Protein AF-A0A5E4PGN1-F1 (afdb_monomer_lite)

Sequence (201 aa):
MQYFSPSAPYIHPPDKNISRMKTEKITFSLVKHVYEQTITAMLASLFCTSLILFVLYDSRNSNVILLVWAAFTFSVTFARIALVLFFKSYDYAENRLKLWVNLYILGALLGGACWGLMGIYLFPSANPVEQTFMILMVAGVTAGAVPLSAAIPGAAAGFLIAAIVPLILTIALIDNHVYHLFDFALSVYLSLPDSDHTQDA

Organism: NCBI:txid254247

Radius of gyration: 23.09 Å; chains: 1; bounding box: 44×38×97 Å

Foldseek 3Di:
DDDDDPDDPDDDDPDPVVVVVVVLVVLLVLLLQLLVPLLVLLVLQLVLLVVLCVVCVPVDPDCPLSVVLSVQLVVLSVVLNVLSVVCVPDPCCSVPVVVSLVVLLVSLLSNLLSLLSCLQPVQVPDDPVSNVSSLVSLVVSLVVNLVSCVSNNSSNLSSLCNNLVSNLVSLVPDPDPVSVVVNVVSVVVNVDDPPPDPPDD

Structure (mmCIF, N/CA/C/O backbone):
data_AF-A0A5E4PGN1-F1
#
_entry.id   AF-A0A5E4PGN1-F1
#
loop_
_atom_site.group_PDB
_atom_site.id
_atom_site.type_symbol
_atom_site.label_atom_id
_atom_site.label_alt_id
_atom_site.label_comp_id
_atom_site.label_asym_id
_atom_site.label_entity_id
_atom_site.label_seq_id
_atom_site.pdbx_PDB_ins_code
_atom_site.Cartn_x
_atom_site.Cartn_y
_atom_site.Cartn_z
_atom_site.occupancy
_atom_site.B_iso_or_equiv
_atom_site.auth_seq_id
_atom_site.auth_comp_id
_atom_site.auth_asym_id
_atom_site.auth_atom_id
_atom_site.pdbx_PDB_model_num
ATOM 1 N N . MET A 1 1 ? -9.105 -27.856 72.426 1.00 53.28 1 MET A N 1
ATOM 2 C CA . MET A 1 1 ? -8.915 -26.580 71.703 1.00 53.28 1 MET A CA 1
ATOM 3 C C . MET A 1 1 ? -9.117 -26.848 70.221 1.00 53.28 1 MET A C 1
ATOM 5 O O . MET A 1 1 ? -8.266 -27.482 69.616 1.00 53.28 1 MET A O 1
ATOM 9 N N . GLN A 1 2 ? -10.274 -26.481 69.665 1.00 53.34 2 GLN A N 1
ATOM 10 C CA . GLN A 1 2 ? -10.510 -26.553 68.219 1.00 53.34 2 GLN A CA 1
ATOM 11 C C . GLN A 1 2 ? -9.877 -25.315 67.576 1.00 53.34 2 GLN A C 1
ATOM 13 O O . GLN A 1 2 ? -10.258 -24.191 67.894 1.00 53.34 2 GLN A O 1
ATOM 18 N N . TYR A 1 3 ? -8.870 -25.528 66.731 1.00 53.28 3 TYR A N 1
ATOM 19 C CA . TYR A 1 3 ? -8.241 -24.477 65.935 1.00 53.28 3 TYR A CA 1
ATOM 20 C C . TYR A 1 3 ? -9.243 -23.989 64.880 1.00 53.28 3 TYR A C 1
ATOM 22 O O . TYR A 1 3 ? -9.580 -24.722 63.952 1.00 53.28 3 TYR A O 1
ATOM 30 N N . PHE A 1 4 ? -9.728 -22.758 65.029 1.00 58.97 4 PHE A N 1
ATOM 31 C CA . PHE A 1 4 ? -10.505 -22.071 64.001 1.00 58.97 4 PHE A CA 1
ATOM 32 C C . PHE A 1 4 ? -9.532 -21.667 62.882 1.00 58.97 4 PHE A C 1
ATOM 34 O O . PHE A 1 4 ? -8.726 -20.753 63.053 1.00 58.97 4 PHE A O 1
ATOM 41 N N . SER A 1 5 ? -9.538 -22.395 61.764 1.00 68.44 5 SER A N 1
ATOM 42 C CA . SER A 1 5 ? -8.793 -21.991 60.568 1.00 68.44 5 SER A CA 1
ATOM 43 C C . SER A 1 5 ? -9.502 -20.782 59.939 1.00 68.44 5 SER A C 1
ATOM 45 O O . SER A 1 5 ? -10.715 -20.863 59.724 1.00 68.44 5 SER A O 1
ATOM 47 N N . PRO A 1 6 ? -8.813 -19.658 59.660 1.00 65.69 6 PRO A N 1
ATOM 48 C CA . PRO A 1 6 ? -9.421 -18.534 58.960 1.00 65.69 6 PRO A CA 1
ATOM 49 C C . PRO A 1 6 ? -9.838 -18.993 57.561 1.00 65.69 6 PRO A C 1
ATOM 51 O O . PRO A 1 6 ? -8.997 -19.410 56.766 1.00 65.69 6 PRO A O 1
ATOM 54 N N . SER A 1 7 ? -11.134 -18.931 57.254 1.00 71.38 7 SER A N 1
ATOM 55 C CA . SER A 1 7 ? -11.631 -19.165 55.899 1.00 71.38 7 SER A CA 1
ATOM 56 C C . SER A 1 7 ? -10.938 -18.194 54.944 1.00 71.38 7 SER A C 1
ATOM 58 O O . SER A 1 7 ? -11.014 -16.979 55.148 1.00 71.38 7 SER A O 1
ATOM 60 N N . ALA A 1 8 ? -10.249 -18.729 53.933 1.00 72.00 8 ALA A N 1
ATOM 61 C CA . ALA A 1 8 ? -9.578 -17.931 52.914 1.00 72.00 8 ALA A CA 1
ATOM 62 C C . ALA A 1 8 ? -10.552 -16.889 52.327 1.00 72.00 8 ALA A C 1
ATOM 64 O O . ALA A 1 8 ? -11.715 -17.228 52.080 1.00 72.00 8 ALA A O 1
ATOM 65 N N . PRO A 1 9 ? -10.119 -15.630 52.123 1.00 71.06 9 PRO A N 1
ATOM 66 C CA . PRO A 1 9 ? -10.986 -14.595 51.580 1.00 71.06 9 PRO A CA 1
ATOM 67 C C . PRO A 1 9 ? -11.547 -15.040 50.230 1.00 71.06 9 PRO A C 1
ATOM 69 O O . PRO A 1 9 ? -10.808 -15.458 49.338 1.00 71.06 9 PRO A O 1
ATOM 72 N N . TYR A 1 10 ? -12.871 -14.970 50.096 1.00 70.12 10 TYR A N 1
ATOM 73 C CA . TYR A 1 10 ? -13.569 -15.333 48.871 1.00 70.12 10 TYR A CA 1
ATOM 74 C C . TYR A 1 10 ? -13.222 -14.305 47.787 1.00 70.12 10 TYR A C 1
ATOM 76 O O . TYR A 1 10 ? -13.740 -13.188 47.783 1.00 70.12 10 TYR A O 1
ATOM 84 N N . ILE A 1 11 ? -12.304 -14.656 46.886 1.00 72.44 11 ILE A N 1
ATOM 85 C CA . ILE A 1 11 ? -11.987 -13.821 45.727 1.00 72.44 11 ILE A CA 1
ATOM 86 C C . ILE A 1 11 ? -13.149 -13.974 44.748 1.00 72.44 11 ILE A C 1
ATOM 88 O O . ILE A 1 11 ? -13.325 -15.033 44.145 1.00 72.44 11 ILE A O 1
ATOM 92 N N . HIS A 1 12 ? -13.963 -12.926 44.601 1.00 67.88 12 HIS A N 1
ATOM 93 C CA . HIS A 1 12 ? -14.983 -12.903 43.560 1.00 67.88 12 HIS A CA 1
ATOM 94 C C . HIS A 1 12 ? -14.302 -13.087 42.196 1.00 67.88 12 HIS A C 1
ATOM 96 O O . HIS A 1 12 ? -13.437 -12.277 41.846 1.00 67.88 12 HIS A O 1
ATOM 102 N N . PRO A 1 13 ? -14.663 -14.124 41.416 1.00 67.31 13 PRO A N 1
ATOM 103 C CA . PRO A 1 13 ? -14.164 -14.246 40.060 1.00 67.31 13 PRO A CA 1
ATOM 104 C C . PRO A 1 13 ? -14.569 -12.984 39.287 1.00 67.31 13 PRO A C 1
ATOM 106 O O . PRO A 1 13 ? -15.686 -12.491 39.480 1.00 67.31 13 PRO A O 1
ATOM 109 N N . PRO A 1 14 ? -13.676 -12.433 38.450 1.00 67.19 14 PRO A N 1
ATOM 110 C CA . PRO A 1 14 ? -13.949 -11.200 37.730 1.00 67.19 14 PRO A CA 1
ATOM 111 C C . PRO A 1 14 ? -15.256 -11.334 36.948 1.00 67.19 14 PRO A C 1
ATOM 113 O O . PRO A 1 14 ? -15.458 -12.308 36.218 1.00 67.19 14 PRO A O 1
ATOM 116 N N . ASP A 1 15 ? -16.151 -10.359 37.121 1.00 77.56 15 ASP A N 1
ATOM 117 C CA . ASP A 1 15 ? -17.427 -10.320 36.414 1.00 77.56 15 ASP A CA 1
ATOM 118 C C . ASP A 1 15 ? -17.160 -10.359 34.903 1.00 77.56 15 ASP A C 1
ATOM 120 O O . ASP A 1 15 ? -16.510 -9.468 34.342 1.00 77.56 15 ASP A O 1
ATOM 124 N N . LYS A 1 16 ? -17.668 -11.408 34.243 1.00 74.19 16 LYS A N 1
ATOM 125 C CA . LYS A 1 16 ? -17.541 -11.611 32.794 1.00 74.19 16 LYS A CA 1
ATOM 126 C C . LYS A 1 16 ? -18.062 -10.414 31.990 1.00 74.19 16 LYS A C 1
ATOM 128 O O . LYS A 1 16 ? -17.592 -10.184 30.879 1.00 74.19 16 LYS A O 1
ATOM 133 N N . ASN A 1 17 ? -19.005 -9.642 32.533 1.00 75.62 17 ASN A N 1
ATOM 134 C CA . ASN A 1 17 ? -19.517 -8.435 31.893 1.00 75.62 17 ASN A CA 1
ATOM 135 C C . ASN A 1 17 ? -18.514 -7.277 31.984 1.00 75.62 17 ASN A C 1
ATOM 137 O O . ASN A 1 17 ? -18.319 -6.563 31.003 1.00 75.62 17 ASN A O 1
ATOM 141 N N . ILE A 1 18 ? -17.826 -7.112 33.120 1.00 76.06 18 ILE A N 1
ATOM 142 C CA . ILE A 1 18 ? -16.806 -6.065 33.307 1.00 76.06 18 ILE A CA 1
ATOM 143 C C . ILE A 1 18 ? -15.582 -6.336 32.427 1.00 76.06 18 ILE A C 1
ATOM 145 O O . ILE A 1 18 ? -15.064 -5.407 31.802 1.00 76.06 18 ILE A O 1
ATOM 149 N N . SER A 1 19 ? -15.132 -7.593 32.339 1.00 74.94 19 SER A N 1
ATOM 150 C CA . SER A 1 19 ? -14.021 -7.963 31.456 1.00 74.94 19 SER A CA 1
ATOM 151 C C . SER A 1 19 ? -14.377 -7.744 29.985 1.00 74.94 19 SER A C 1
ATOM 153 O O . SER A 1 19 ? -13.616 -7.092 29.274 1.00 74.94 19 SER A O 1
ATOM 155 N N . ARG A 1 20 ? -15.573 -8.164 29.551 1.00 73.12 20 ARG A N 1
ATOM 156 C CA . ARG A 1 20 ? -16.059 -7.944 28.182 1.00 73.12 20 ARG A CA 1
ATOM 157 C C . ARG A 1 20 ? -16.177 -6.460 27.818 1.00 73.12 20 ARG A C 1
ATOM 159 O O . ARG A 1 20 ? -15.674 -6.064 26.771 1.00 73.12 20 ARG A O 1
ATOM 166 N N . MET A 1 21 ? -16.763 -5.633 28.688 1.00 71.06 21 MET A N 1
ATOM 167 C CA . MET A 1 21 ? -16.866 -4.183 28.462 1.00 71.06 21 MET A CA 1
ATOM 168 C C . MET A 1 21 ? -15.491 -3.506 28.384 1.00 71.06 21 MET A C 1
ATOM 170 O O . MET A 1 21 ? -15.297 -2.600 27.574 1.00 71.06 21 MET A O 1
ATOM 174 N N . LYS A 1 22 ? -14.520 -3.931 29.207 1.00 72.94 22 LYS A N 1
ATOM 175 C CA . LYS A 1 22 ? -13.137 -3.435 29.113 1.00 72.94 22 LYS A CA 1
ATOM 176 C C . LYS A 1 22 ? -12.499 -3.813 27.778 1.00 72.94 22 LYS A C 1
ATOM 178 O O . LYS A 1 22 ? -11.919 -2.942 27.137 1.00 72.94 22 LYS A O 1
ATOM 183 N N . THR A 1 23 ? -12.628 -5.067 27.347 1.00 77.75 23 THR A N 1
ATOM 184 C CA . THR A 1 23 ? -12.080 -5.531 26.065 1.00 77.75 23 THR A CA 1
ATOM 185 C C . THR A 1 23 ? -12.685 -4.762 24.891 1.00 77.75 23 THR A C 1
ATOM 187 O O . THR A 1 23 ? -11.938 -4.247 24.068 1.00 77.75 23 THR A O 1
ATOM 190 N N . GLU A 1 24 ? -14.011 -4.597 24.849 1.00 74.50 24 GLU A N 1
ATOM 191 C CA . GLU A 1 24 ? -14.700 -3.858 23.780 1.00 74.50 24 GLU A CA 1
ATOM 192 C C . GLU A 1 24 ? -14.245 -2.384 23.712 1.00 74.50 24 GLU A C 1
ATOM 194 O O . GLU A 1 24 ? -13.958 -1.880 22.624 1.00 74.50 24 GLU A O 1
ATOM 199 N N . LYS A 1 25 ? -14.062 -1.717 24.863 1.00 74.62 25 LYS A N 1
ATOM 200 C CA . LYS A 1 25 ? -13.530 -0.341 24.928 1.00 74.62 25 LYS A CA 1
ATOM 201 C C . LYS A 1 25 ? -12.072 -0.226 24.476 1.00 74.62 25 LYS A C 1
ATOM 203 O O . LYS A 1 25 ? -11.719 0.740 23.795 1.00 74.62 25 LYS A O 1
ATOM 208 N N . ILE A 1 26 ? -11.223 -1.191 24.840 1.00 77.75 26 ILE A N 1
ATOM 209 C CA . ILE A 1 26 ? -9.820 -1.232 24.398 1.00 77.75 26 ILE A CA 1
ATOM 210 C C . ILE A 1 26 ? -9.769 -1.423 22.880 1.00 77.75 26 ILE A C 1
ATOM 212 O O . ILE A 1 26 ? -9.109 -0.648 22.193 1.00 77.75 26 ILE A O 1
ATOM 216 N N . THR A 1 27 ? -10.519 -2.388 22.338 1.00 76.12 27 THR A N 1
ATOM 217 C CA . THR A 1 27 ? -10.587 -2.633 20.890 1.00 76.12 27 THR A CA 1
ATOM 218 C C . THR A 1 27 ? -11.082 -1.402 20.136 1.00 76.12 27 THR A C 1
ATOM 220 O O . THR A 1 27 ? -10.490 -1.027 19.128 1.00 76.12 27 THR A O 1
ATOM 223 N N . PHE A 1 28 ? -12.125 -0.732 20.631 1.00 76.38 28 PHE A N 1
ATOM 224 C CA . PHE A 1 28 ? -12.612 0.510 20.035 1.00 76.38 28 PHE A CA 1
ATOM 225 C C . PHE A 1 28 ? 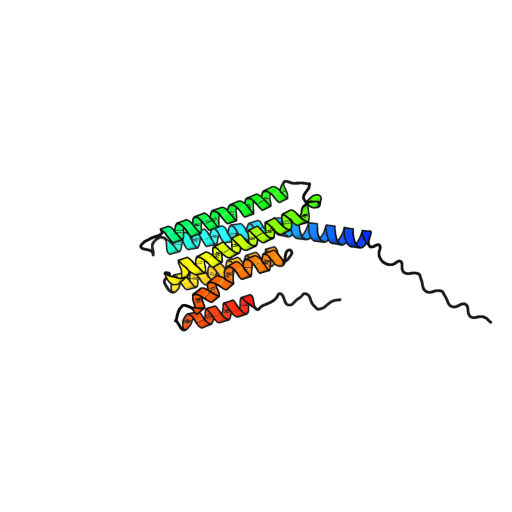-11.537 1.608 20.009 1.00 76.38 28 PHE A C 1
ATOM 227 O O . PHE A 1 28 ? -11.318 2.235 18.973 1.00 76.38 28 PHE A O 1
ATOM 234 N N . SER A 1 29 ? -10.824 1.798 21.122 1.00 78.00 29 SER A N 1
ATOM 235 C CA . SER A 1 29 ? -9.759 2.803 21.232 1.00 78.00 29 SER A CA 1
ATOM 236 C C . SER A 1 29 ? -8.596 2.514 20.275 1.00 78.00 29 SER A C 1
ATOM 238 O O . SER A 1 29 ? -8.094 3.432 19.629 1.00 78.00 29 SER A O 1
ATOM 240 N N . LEU A 1 30 ? -8.216 1.240 20.120 1.00 80.88 30 LEU A N 1
ATOM 241 C CA . LEU A 1 30 ? -7.185 0.801 19.174 1.00 80.88 30 LEU A CA 1
ATOM 242 C C . LEU A 1 30 ? -7.596 1.064 17.720 1.00 80.88 30 LEU A C 1
ATOM 244 O O . LEU A 1 30 ? -6.830 1.649 16.959 1.00 80.88 30 LEU A O 1
ATOM 248 N N . VAL A 1 31 ? -8.822 0.693 17.337 1.00 79.25 31 VAL A N 1
ATOM 249 C CA . VAL A 1 31 ? -9.337 0.942 15.981 1.00 79.25 31 VAL A CA 1
ATOM 250 C C . VAL A 1 31 ? -9.400 2.440 15.699 1.00 79.25 31 VAL A C 1
ATOM 252 O O . VAL A 1 31 ? -8.956 2.883 14.643 1.00 79.25 31 VAL A O 1
ATOM 255 N N . LYS A 1 32 ? -9.884 3.242 16.652 1.00 79.62 32 LYS A N 1
ATOM 256 C CA . LYS A 1 32 ? -9.903 4.701 16.515 1.00 79.62 32 LYS A CA 1
ATOM 257 C C . LYS A 1 32 ? -8.500 5.264 16.275 1.00 79.62 32 LYS A C 1
ATOM 259 O O . LYS A 1 32 ? -8.324 6.061 15.357 1.00 79.62 32 LYS A O 1
ATOM 264 N N . HIS A 1 33 ? -7.510 4.801 17.036 1.00 81.94 33 HIS A N 1
ATOM 265 C CA . HIS A 1 33 ? -6.123 5.235 16.887 1.00 81.94 33 HIS A CA 1
ATOM 266 C C . HIS A 1 33 ? -5.551 4.905 15.499 1.00 81.94 33 HIS A C 1
ATOM 268 O O . HIS A 1 33 ? -4.969 5.771 14.846 1.00 81.94 33 HIS A O 1
ATOM 274 N N . VAL A 1 34 ? -5.803 3.690 14.998 1.00 80.81 34 VAL A N 1
ATOM 275 C CA . VAL A 1 34 ? -5.417 3.279 13.637 1.00 80.81 34 VAL A CA 1
ATOM 276 C C . VAL A 1 34 ? -6.027 4.217 12.596 1.00 80.81 34 VAL A C 1
ATOM 278 O O . VAL A 1 34 ? -5.320 4.758 11.750 1.00 80.81 34 VAL A O 1
ATOM 281 N N . TYR A 1 35 ? -7.332 4.476 12.676 1.00 76.44 35 TYR A N 1
ATOM 282 C CA . TYR A 1 35 ? -8.026 5.374 11.750 1.00 76.44 35 TYR A CA 1
ATOM 283 C C . TYR A 1 35 ? -7.529 6.829 11.826 1.00 76.44 35 TYR A C 1
ATOM 285 O O . TYR A 1 35 ? -7.598 7.567 10.841 1.00 76.44 35 TYR A O 1
ATOM 293 N N . GLU A 1 36 ? -7.018 7.272 12.971 1.00 79.44 36 GLU A N 1
ATOM 294 C CA . GLU A 1 36 ? -6.440 8.606 13.114 1.00 79.44 36 GLU A CA 1
ATOM 295 C C . GLU A 1 36 ? -5.089 8.735 12.412 1.00 79.44 36 GLU A C 1
ATOM 297 O O . GLU A 1 36 ? -4.878 9.732 11.719 1.00 79.44 36 GLU A O 1
ATOM 302 N N . GLN A 1 37 ? -4.225 7.725 12.527 1.00 82.81 37 GLN A N 1
ATOM 303 C CA . GLN A 1 37 ? -2.847 7.798 12.042 1.00 82.81 37 GLN A CA 1
ATOM 304 C C . GLN A 1 37 ? -2.648 7.261 10.619 1.00 82.81 37 GLN A C 1
ATOM 306 O O . GLN A 1 37 ? -1.733 7.699 9.920 1.00 82.81 37 GLN A O 1
ATOM 311 N N . THR A 1 38 ? -3.506 6.356 10.137 1.00 84.44 38 THR A N 1
ATOM 312 C CA . THR A 1 38 ? -3.276 5.688 8.845 1.00 84.44 38 THR A CA 1
ATOM 313 C C . THR A 1 38 ? -3.370 6.634 7.639 1.00 84.44 38 THR A C 1
ATOM 315 O O . THR A 1 38 ? -2.822 6.333 6.578 1.00 84.44 38 THR A O 1
ATOM 318 N N . ILE A 1 39 ? -4.010 7.805 7.776 1.00 86.62 39 ILE A N 1
ATOM 319 C CA . ILE A 1 39 ? -4.020 8.824 6.709 1.00 86.62 39 ILE A CA 1
ATOM 320 C C . ILE A 1 39 ? -2.585 9.197 6.318 1.00 86.62 39 ILE A C 1
ATOM 322 O O . ILE A 1 39 ? -2.307 9.350 5.132 1.00 86.62 39 ILE A O 1
ATOM 326 N N . THR A 1 40 ? -1.655 9.257 7.273 1.00 86.50 40 THR A N 1
ATOM 327 C CA . THR A 1 40 ? -0.240 9.541 7.000 1.00 86.50 40 THR A CA 1
ATOM 328 C C . THR A 1 40 ? 0.380 8.488 6.077 1.00 86.50 40 THR A C 1
ATOM 330 O O . THR A 1 40 ? 1.032 8.846 5.098 1.00 86.50 40 THR A O 1
ATOM 333 N N . ALA A 1 41 ? 0.111 7.197 6.311 1.00 88.06 41 ALA A N 1
ATOM 334 C CA . ALA A 1 41 ? 0.549 6.123 5.412 1.00 88.06 41 ALA A CA 1
ATOM 335 C C . ALA A 1 41 ? -0.099 6.226 4.026 1.00 88.06 41 ALA A C 1
ATOM 337 O O . ALA A 1 41 ? 0.557 5.993 3.013 1.00 88.06 41 ALA A O 1
ATOM 338 N N . MET A 1 42 ? -1.382 6.597 3.961 1.00 91.00 42 MET A N 1
ATOM 339 C CA . MET A 1 42 ? -2.076 6.790 2.686 1.00 91.00 42 MET A CA 1
ATOM 340 C C . MET A 1 42 ? -1.474 7.951 1.886 1.00 91.00 42 MET A C 1
ATOM 342 O O . MET A 1 42 ? -1.248 7.805 0.689 1.00 91.00 42 MET A O 1
ATOM 346 N N . LEU A 1 43 ? -1.149 9.074 2.534 1.00 92.19 43 LEU A N 1
ATOM 347 C CA . LEU A 1 43 ? -0.479 10.210 1.895 1.00 92.19 43 LEU A CA 1
ATOM 348 C C . LEU A 1 43 ? 0.925 9.841 1.404 1.00 92.19 43 LEU A C 1
ATOM 350 O O . LEU A 1 43 ? 1.280 10.178 0.276 1.00 92.19 43 LEU A O 1
ATOM 354 N N . ALA A 1 44 ? 1.695 9.098 2.204 1.00 90.56 44 ALA A N 1
ATOM 355 C CA . ALA A 1 44 ? 2.984 8.565 1.772 1.00 90.56 44 ALA A CA 1
ATOM 356 C C . ALA A 1 44 ? 2.828 7.656 0.539 1.00 90.56 44 ALA A C 1
ATOM 358 O O . ALA A 1 44 ? 3.568 7.797 -0.430 1.00 90.56 44 ALA A O 1
ATOM 359 N N . SER A 1 45 ? 1.806 6.793 0.518 1.00 93.00 45 SER A N 1
ATOM 360 C CA . SER A 1 45 ? 1.502 5.940 -0.637 1.00 93.00 45 SER A CA 1
ATOM 361 C C . SER A 1 45 ? 1.158 6.758 -1.888 1.00 93.00 45 SER A C 1
ATOM 363 O O . SER A 1 45 ? 1.622 6.417 -2.976 1.00 93.00 45 SER A O 1
ATOM 365 N N . LEU A 1 46 ? 0.384 7.843 -1.760 1.00 95.69 46 LEU A N 1
ATOM 366 C CA . LEU A 1 46 ? 0.083 8.759 -2.871 1.00 95.69 46 LEU A CA 1
ATOM 367 C C . LEU A 1 46 ? 1.351 9.437 -3.395 1.00 95.69 46 LEU A C 1
ATOM 369 O O . LEU A 1 46 ? 1.548 9.530 -4.608 1.00 95.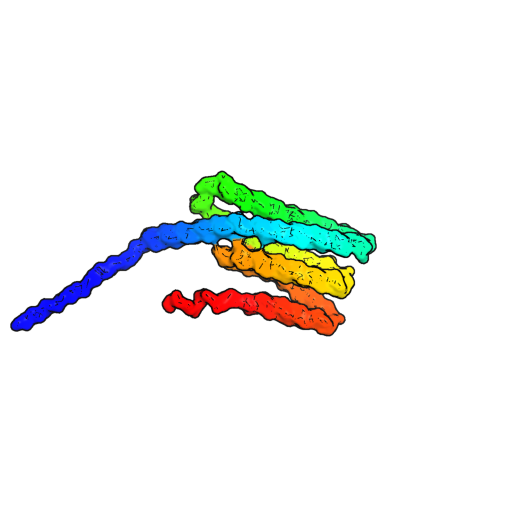69 46 LEU A O 1
ATOM 373 N N . PHE A 1 47 ? 2.220 9.876 -2.487 1.00 96.00 47 PHE A N 1
ATOM 374 C CA . PHE A 1 47 ? 3.493 10.496 -2.828 1.00 96.00 47 PHE A CA 1
ATOM 375 C C . PHE A 1 47 ? 4.396 9.523 -3.594 1.00 96.00 47 PHE A C 1
ATOM 377 O O . PHE A 1 47 ? 4.829 9.838 -4.699 1.00 96.00 47 PHE A O 1
ATOM 384 N N . CYS A 1 48 ? 4.599 8.309 -3.075 1.00 95.56 48 CYS A N 1
ATOM 385 C CA . CYS A 1 48 ? 5.390 7.278 -3.747 1.00 95.56 48 CYS A CA 1
ATOM 386 C C . CYS A 1 48 ? 4.792 6.884 -5.109 1.00 95.56 48 CYS A C 1
ATOM 388 O O . CYS A 1 48 ? 5.533 6.730 -6.075 1.00 95.56 48 CYS A O 1
ATOM 390 N N . THR A 1 49 ? 3.461 6.790 -5.220 1.00 96.19 49 THR A N 1
ATOM 391 C CA . THR A 1 49 ? 2.775 6.529 -6.503 1.00 96.19 49 THR A CA 1
ATOM 392 C C . THR A 1 49 ? 3.057 7.639 -7.515 1.00 96.19 49 THR A C 1
ATOM 394 O O . THR A 1 49 ? 3.374 7.363 -8.670 1.00 96.19 49 THR A O 1
ATOM 397 N N . SER A 1 50 ? 2.989 8.898 -7.075 1.00 96.56 50 SER A N 1
ATOM 398 C CA . SER A 1 50 ? 3.280 10.069 -7.910 1.00 96.56 50 SER A CA 1
ATOM 399 C C . SER A 1 50 ? 4.741 10.094 -8.353 1.00 96.56 50 SER A C 1
ATOM 401 O O . SER A 1 50 ? 5.031 10.411 -9.503 1.00 96.56 50 SER A O 1
ATOM 403 N N . LEU A 1 51 ? 5.657 9.714 -7.461 1.00 95.44 51 LEU A N 1
ATOM 404 C CA . LEU A 1 51 ? 7.083 9.653 -7.754 1.00 95.44 51 LEU A CA 1
ATOM 405 C C . LEU A 1 51 ? 7.403 8.549 -8.772 1.00 95.44 51 LEU A C 1
ATOM 407 O O . LEU A 1 51 ? 8.143 8.797 -9.715 1.00 95.44 51 LEU A O 1
ATOM 411 N N . ILE A 1 52 ? 6.798 7.364 -8.638 1.00 94.38 52 ILE A N 1
ATOM 412 C CA . ILE A 1 52 ? 6.920 6.283 -9.631 1.00 94.38 52 ILE A CA 1
ATOM 413 C C . ILE A 1 52 ? 6.359 6.718 -10.974 1.00 94.38 52 ILE A C 1
ATOM 415 O O . ILE A 1 52 ? 7.022 6.529 -11.990 1.00 94.38 52 ILE A O 1
ATOM 419 N N . LEU A 1 53 ? 5.168 7.322 -10.981 1.00 94.81 53 LEU A N 1
ATOM 420 C CA . LEU A 1 53 ? 4.573 7.843 -12.202 1.00 94.81 53 LEU A CA 1
ATOM 421 C C . LEU A 1 53 ? 5.524 8.831 -12.883 1.00 94.81 53 LEU A C 1
ATOM 423 O O . LEU A 1 53 ? 5.767 8.681 -14.069 1.00 94.81 53 LEU A O 1
ATOM 427 N N . PHE A 1 54 ? 6.100 9.777 -12.138 1.00 93.69 54 PHE A N 1
ATOM 428 C CA . PHE A 1 54 ? 7.045 10.761 -12.665 1.00 93.69 54 PHE A CA 1
ATOM 429 C C . PHE A 1 54 ? 8.322 10.120 -13.229 1.00 93.69 54 PHE A C 1
ATOM 431 O O . PHE A 1 54 ? 8.703 10.416 -14.356 1.00 93.69 54 PHE A O 1
ATOM 438 N N . VAL A 1 55 ? 8.963 9.219 -12.477 1.00 91.69 55 VAL A N 1
ATOM 439 C CA . VAL A 1 55 ? 10.237 8.596 -12.877 1.00 91.69 55 VAL A CA 1
ATOM 440 C C . VAL A 1 55 ? 10.072 7.694 -14.104 1.00 91.69 55 VAL A C 1
ATOM 442 O O . VAL A 1 55 ? 10.952 7.668 -14.958 1.00 91.69 55 VAL A O 1
ATOM 445 N N . LEU A 1 56 ? 8.957 6.966 -14.212 1.00 91.44 56 LEU A N 1
ATOM 446 C CA . LEU A 1 56 ? 8.729 6.007 -15.299 1.00 91.44 56 LEU A CA 1
ATOM 447 C C . LEU A 1 56 ? 8.046 6.598 -16.540 1.00 91.44 56 LEU A C 1
ATOM 449 O O . LEU A 1 56 ? 7.897 5.887 -17.535 1.00 91.44 56 LEU A O 1
ATOM 453 N N . TYR A 1 57 ? 7.566 7.843 -16.487 1.00 89.94 57 TYR A N 1
ATOM 454 C CA . TYR A 1 57 ? 6.747 8.399 -17.568 1.00 89.94 57 TYR A CA 1
ATOM 455 C C . TYR A 1 57 ? 7.534 8.575 -18.871 1.00 89.94 57 TYR A C 1
ATOM 457 O O . TYR A 1 57 ? 7.045 8.217 -19.940 1.00 89.94 57 TYR A O 1
ATOM 465 N N . ASP A 1 58 ? 8.758 9.094 -18.794 1.00 82.00 58 ASP A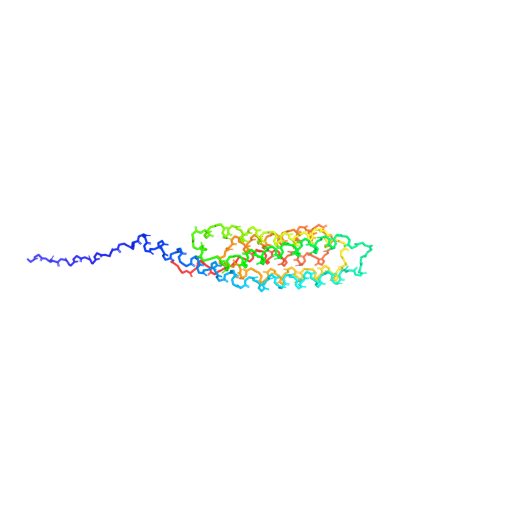 N 1
ATOM 466 C CA . ASP A 1 58 ? 9.552 9.410 -19.989 1.00 82.00 58 ASP A CA 1
ATOM 467 C C . ASP A 1 58 ? 10.400 8.230 -20.483 1.00 82.00 58 ASP A C 1
ATOM 469 O O . ASP A 1 58 ? 10.900 8.244 -21.606 1.00 82.00 58 ASP A O 1
ATOM 473 N N . SER A 1 59 ? 10.566 7.185 -19.669 1.00 76.12 59 SER A N 1
ATOM 474 C CA . SER A 1 59 ? 11.441 6.056 -19.995 1.00 76.12 59 SER A CA 1
ATOM 475 C C . SER A 1 59 ? 10.786 4.983 -20.869 1.00 76.12 59 SER A C 1
ATOM 477 O O . SER A 1 59 ? 11.458 4.044 -21.304 1.00 76.12 59 SER A O 1
ATOM 479 N N . ARG A 1 60 ? 9.482 5.096 -21.153 1.00 74.38 60 ARG A N 1
ATOM 480 C CA . ARG A 1 60 ? 8.687 4.044 -21.800 1.00 74.38 60 ARG A CA 1
ATOM 481 C C . ARG A 1 60 ? 8.071 4.481 -23.124 1.00 74.38 60 ARG A C 1
ATOM 483 O O . ARG A 1 60 ? 7.456 5.532 -23.237 1.00 74.38 60 ARG A O 1
ATOM 490 N N . ASN A 1 61 ? 8.106 3.573 -24.103 1.00 67.06 61 ASN A N 1
ATOM 491 C CA . ASN A 1 61 ? 7.428 3.749 -25.396 1.00 67.06 61 ASN A CA 1
ATOM 492 C C . ASN A 1 61 ? 5.889 3.736 -25.285 1.00 67.06 61 ASN A C 1
ATOM 494 O O . ASN A 1 61 ? 5.206 4.239 -26.173 1.00 67.06 61 ASN A O 1
ATOM 498 N N . SER A 1 62 ? 5.326 3.138 -24.226 1.00 82.00 62 SER A N 1
ATOM 499 C CA . SER A 1 62 ? 3.883 3.132 -23.955 1.00 82.00 62 SER A CA 1
ATOM 500 C C . SER A 1 62 ? 3.601 3.230 -22.457 1.00 82.00 62 SER A C 1
ATOM 502 O O . SER A 1 62 ? 3.969 2.349 -21.677 1.00 82.00 62 SER A O 1
ATOM 504 N N . ASN A 1 63 ? 2.889 4.292 -22.073 1.00 88.25 63 ASN A N 1
ATOM 505 C CA . ASN A 1 63 ? 2.566 4.620 -20.681 1.00 88.25 63 ASN A CA 1
ATOM 506 C C . ASN A 1 63 ? 1.198 4.107 -20.225 1.00 88.25 63 ASN A C 1
ATOM 508 O O . ASN A 1 63 ? 0.794 4.362 -19.094 1.00 88.25 63 ASN A O 1
ATOM 512 N N . VAL A 1 64 ? 0.478 3.362 -21.070 1.00 93.00 64 VAL A N 1
ATOM 513 C CA . VAL A 1 64 ? -0.896 2.919 -20.775 1.00 93.00 64 VAL A CA 1
ATOM 514 C C . VAL A 1 64 ? -0.962 2.114 -19.474 1.00 93.00 64 VAL A C 1
ATOM 516 O O . VAL A 1 64 ? -1.767 2.428 -18.603 1.00 93.00 64 VAL A O 1
ATOM 519 N N . ILE A 1 65 ? -0.083 1.122 -19.300 1.00 93.00 65 ILE A N 1
ATOM 520 C CA . ILE A 1 65 ? -0.068 0.265 -18.100 1.00 93.00 65 ILE A CA 1
ATOM 521 C C . ILE A 1 65 ? 0.281 1.082 -16.848 1.00 93.00 65 ILE A C 1
ATOM 523 O O . ILE A 1 65 ? -0.347 0.907 -15.805 1.00 93.00 65 ILE A O 1
ATOM 527 N N . LEU A 1 66 ? 1.241 2.006 -16.960 1.00 94.50 66 LEU A N 1
ATOM 528 C CA . LEU A 1 66 ? 1.651 2.886 -15.865 1.00 94.50 66 LEU A CA 1
ATOM 529 C C . LEU A 1 66 ? 0.501 3.798 -15.422 1.00 94.50 66 LEU A C 1
ATOM 531 O O . LEU A 1 66 ? 0.223 3.900 -14.230 1.00 94.50 66 LEU A O 1
ATOM 535 N N . LEU A 1 67 ? -0.200 4.415 -16.376 1.00 95.44 67 LEU A N 1
ATOM 536 C CA . LEU A 1 67 ? -1.330 5.301 -16.102 1.00 95.44 67 LEU A CA 1
ATOM 537 C C . LEU A 1 67 ? -2.524 4.546 -15.515 1.00 95.44 67 LEU A C 1
ATOM 539 O O . LEU A 1 67 ? -3.141 5.038 -14.574 1.00 95.44 67 LEU A O 1
ATOM 543 N N . VAL A 1 68 ? -2.832 3.347 -16.022 1.00 96.00 68 VAL A N 1
ATOM 544 C CA . VAL A 1 68 ? -3.898 2.495 -15.469 1.00 96.00 68 VAL A CA 1
ATOM 545 C C . VAL A 1 68 ? -3.572 2.097 -14.032 1.00 96.00 68 VAL A C 1
ATOM 547 O O . VAL A 1 68 ? -4.419 2.240 -13.152 1.00 96.00 68 VAL A O 1
ATOM 550 N N . TRP A 1 69 ? -2.340 1.654 -13.772 1.00 96.50 69 TRP A N 1
ATOM 551 C CA . TRP A 1 69 ? -1.890 1.313 -12.425 1.00 96.50 69 TRP A CA 1
ATOM 552 C C . TRP A 1 69 ? -1.941 2.517 -11.473 1.00 96.50 69 TRP A C 1
ATOM 554 O O . TRP A 1 69 ? -2.450 2.397 -10.356 1.00 96.50 69 TRP A O 1
ATOM 564 N N . ALA A 1 70 ? -1.470 3.687 -11.914 1.00 96.56 70 ALA A N 1
ATOM 565 C CA . ALA A 1 70 ? -1.491 4.903 -11.110 1.00 96.56 70 ALA A CA 1
ATOM 566 C C . ALA A 1 70 ? -2.932 5.339 -10.809 1.00 96.56 70 ALA A C 1
ATOM 568 O O . ALA A 1 70 ? -3.276 5.557 -9.650 1.00 96.56 70 ALA A O 1
ATOM 569 N N . ALA A 1 71 ? -3.806 5.392 -11.820 1.00 97.12 71 ALA A N 1
ATOM 570 C CA . ALA A 1 71 ? -5.218 5.736 -11.653 1.00 97.12 71 ALA A CA 1
ATOM 571 C C . ALA A 1 71 ? -5.941 4.764 -10.709 1.00 97.12 71 ALA A C 1
ATOM 573 O O . ALA A 1 71 ? -6.716 5.193 -9.849 1.00 97.12 71 ALA A O 1
ATOM 574 N N . PHE A 1 72 ? -5.657 3.465 -10.821 1.00 96.62 72 PHE A N 1
ATOM 575 C CA . PHE A 1 72 ? -6.186 2.452 -9.916 1.00 96.62 72 PHE A CA 1
ATOM 576 C C . PHE A 1 72 ? -5.697 2.670 -8.476 1.00 96.62 72 PHE A C 1
ATOM 578 O O . PHE A 1 72 ? -6.505 2.723 -7.549 1.00 96.62 72 PHE A O 1
ATOM 585 N N . THR A 1 73 ? -4.397 2.900 -8.287 1.00 96.75 73 THR A N 1
ATOM 586 C CA . THR A 1 73 ? -3.788 3.141 -6.969 1.00 96.75 73 THR A CA 1
ATOM 587 C C . THR A 1 73 ? -4.313 4.420 -6.314 1.00 96.75 73 THR A C 1
ATOM 589 O O . THR A 1 73 ? -4.631 4.419 -5.119 1.00 96.75 73 THR A O 1
ATOM 592 N N . PHE A 1 74 ? -4.486 5.492 -7.093 1.00 97.56 74 PHE A N 1
ATOM 593 C CA . PHE A 1 74 ? -5.132 6.723 -6.645 1.00 97.56 74 PHE A CA 1
ATOM 594 C C . PHE A 1 74 ? -6.571 6.460 -6.209 1.00 97.56 74 PHE A C 1
ATOM 596 O O . PHE A 1 74 ? -6.945 6.816 -5.095 1.00 97.56 74 PHE A O 1
ATOM 603 N N . SER A 1 75 ? -7.358 5.773 -7.038 1.00 97.50 75 SER A N 1
ATOM 604 C CA . SER A 1 75 ? -8.766 5.473 -6.753 1.00 97.50 75 SER A CA 1
ATOM 605 C C . SER A 1 75 ? -8.932 4.661 -5.467 1.00 97.50 75 SER A C 1
ATOM 607 O O . SER A 1 75 ? -9.736 5.020 -4.606 1.00 97.50 75 SER A O 1
ATOM 609 N N . VAL A 1 76 ? -8.128 3.606 -5.291 1.00 96.62 76 VAL A N 1
ATOM 610 C CA . VAL A 1 76 ? -8.134 2.785 -4.072 1.00 96.62 76 VAL A CA 1
ATOM 611 C C . VAL A 1 76 ? -7.733 3.620 -2.858 1.00 96.62 76 VAL A C 1
ATOM 613 O O . VAL A 1 76 ? -8.401 3.569 -1.826 1.00 96.62 76 VAL A O 1
ATOM 616 N N . THR A 1 77 ? -6.680 4.432 -2.964 1.00 94.88 77 THR A N 1
ATOM 617 C CA . THR A 1 77 ? -6.219 5.250 -1.836 1.00 94.88 77 THR A CA 1
ATOM 618 C C . THR A 1 77 ? -7.235 6.325 -1.452 1.00 94.88 77 THR A C 1
ATOM 620 O O . THR A 1 77 ? -7.530 6.482 -0.269 1.00 94.88 77 THR A O 1
ATOM 623 N N . PHE A 1 78 ? -7.850 7.008 -2.419 1.00 96.19 78 PHE A N 1
ATOM 624 C CA . PHE A 1 78 ? -8.909 7.982 -2.146 1.00 96.19 78 PHE A CA 1
ATOM 625 C C . PHE A 1 78 ? -10.140 7.336 -1.510 1.00 96.19 78 PHE A C 1
ATOM 627 O O . PHE A 1 78 ? -10.679 7.882 -0.548 1.00 96.19 78 PHE A O 1
ATOM 634 N N . ALA A 1 79 ? -10.550 6.151 -1.972 1.00 95.12 79 ALA A N 1
ATOM 635 C CA . ALA A 1 79 ? -11.640 5.404 -1.351 1.00 95.12 79 ALA A CA 1
ATOM 636 C C . ALA A 1 79 ? -11.322 5.035 0.109 1.00 95.12 79 ALA A C 1
ATOM 638 O O . ALA A 1 79 ? -12.184 5.146 0.982 1.00 95.12 79 ALA A O 1
ATOM 639 N N . ARG A 1 80 ? -10.071 4.657 0.404 1.00 92.88 80 ARG A N 1
ATOM 640 C CA . ARG A 1 80 ? -9.613 4.380 1.773 1.00 92.88 80 ARG A CA 1
ATOM 641 C C . ARG A 1 80 ? -9.601 5.638 2.647 1.00 92.88 80 ARG A C 1
ATOM 643 O O . ARG A 1 80 ? -10.047 5.569 3.789 1.00 92.88 80 ARG A O 1
ATOM 650 N N . ILE A 1 81 ? -9.152 6.783 2.125 1.00 92.69 81 ILE A N 1
ATOM 651 C CA . ILE A 1 81 ? -9.205 8.065 2.848 1.00 92.69 81 ILE A CA 1
ATOM 652 C C . ILE A 1 81 ? -10.662 8.427 3.144 1.00 92.69 81 ILE A C 1
ATOM 654 O O . ILE A 1 81 ? -10.992 8.740 4.286 1.00 92.69 81 ILE A O 1
ATOM 658 N N . ALA A 1 82 ? -11.552 8.322 2.154 1.00 92.06 82 ALA A N 1
ATOM 659 C CA . ALA A 1 82 ? -12.975 8.581 2.335 1.00 92.06 82 ALA A CA 1
ATOM 660 C C . ALA A 1 82 ? -13.576 7.677 3.420 1.00 92.06 82 ALA A C 1
ATOM 662 O O . ALA A 1 82 ? -14.257 8.171 4.314 1.00 92.06 82 ALA A O 1
ATOM 663 N N . LEU A 1 83 ? -13.260 6.376 3.409 1.00 90.44 83 LEU A N 1
ATOM 664 C CA . LEU A 1 83 ? -13.683 5.434 4.448 1.00 90.44 83 LEU A CA 1
ATOM 665 C C . LEU A 1 83 ? -13.240 5.886 5.849 1.00 90.44 83 LEU A C 1
ATOM 667 O O . LEU A 1 83 ? -14.020 5.805 6.797 1.00 90.44 83 LEU A O 1
ATOM 671 N N . VAL A 1 84 ? -12.009 6.389 5.982 1.00 88.75 84 VAL A N 1
ATOM 672 C CA . VAL A 1 84 ? -11.499 6.912 7.254 1.00 88.75 84 VAL A CA 1
ATOM 673 C C . VAL A 1 84 ? -12.240 8.173 7.692 1.00 88.75 84 VAL A C 1
ATOM 675 O O . VAL A 1 84 ? -12.590 8.305 8.864 1.00 88.75 84 VAL A O 1
ATOM 678 N N . LEU A 1 85 ? -12.511 9.093 6.766 1.00 88.38 85 LEU A N 1
ATOM 679 C CA . LEU A 1 85 ? -13.265 10.312 7.059 1.00 88.38 85 LEU A CA 1
ATOM 680 C C . LEU A 1 85 ? -14.710 9.997 7.471 1.00 88.38 85 LEU A C 1
ATOM 682 O O . LEU A 1 85 ? -15.209 10.577 8.435 1.00 88.38 85 LEU A O 1
ATOM 686 N N . PHE A 1 86 ? -15.357 9.028 6.816 1.00 87.69 86 PHE A N 1
ATOM 687 C CA . PHE A 1 86 ? -16.689 8.560 7.204 1.00 87.69 86 PHE A CA 1
ATOM 688 C C . PHE A 1 86 ? -16.697 7.925 8.594 1.00 87.69 86 PHE A C 1
ATOM 690 O O . PHE A 1 86 ? -17.603 8.207 9.374 1.00 87.69 86 PHE A O 1
ATOM 697 N N . PHE A 1 87 ? -15.682 7.125 8.931 1.00 84.62 87 PHE A N 1
ATOM 698 C CA . PHE A 1 87 ? -15.544 6.564 10.275 1.00 84.62 87 PHE A CA 1
ATOM 699 C C . PHE A 1 87 ? -15.438 7.664 11.340 1.00 84.62 87 PHE A C 1
ATOM 701 O O . PHE A 1 87 ? -16.128 7.600 12.353 1.00 84.62 87 PHE A O 1
ATOM 708 N N . LYS A 1 88 ? -14.635 8.710 11.091 1.00 81.31 88 LYS A N 1
ATOM 709 C CA . LYS A 1 88 ? -14.469 9.847 12.017 1.00 81.31 88 LYS A CA 1
ATOM 710 C C . LYS A 1 88 ? -15.740 10.687 12.187 1.00 81.31 88 LYS A C 1
ATOM 712 O O . LYS A 1 88 ? -15.919 11.297 13.234 1.00 81.31 88 LYS A O 1
ATOM 717 N N . SER A 1 89 ? -16.603 10.734 11.172 1.00 78.25 89 SER A N 1
ATOM 718 C CA . SER A 1 89 ? -17.844 11.519 11.189 1.00 78.25 89 SER A CA 1
ATOM 719 C C . SER A 1 89 ? -19.013 10.827 11.902 1.00 78.25 89 SER A C 1
ATOM 721 O O . SER A 1 89 ? -20.007 11.492 12.190 1.00 78.25 89 SER A O 1
ATOM 723 N N . TYR A 1 90 ? -18.953 9.513 12.135 1.00 75.12 90 TYR A N 1
ATOM 724 C CA . TYR A 1 90 ? -20.068 8.749 12.697 1.00 75.12 90 TYR A CA 1
ATOM 725 C C . TYR A 1 90 ? -19.865 8.458 14.188 1.00 75.12 90 TYR A C 1
ATOM 727 O O . TYR A 1 90 ? -19.069 7.600 14.562 1.00 75.12 90 TYR A O 1
ATOM 735 N N . ASP A 1 91 ? -20.695 9.077 15.031 1.00 61.41 91 ASP A N 1
ATOM 736 C CA . ASP A 1 91 ? -20.749 8.844 16.489 1.00 61.41 91 ASP A CA 1
ATOM 737 C C . ASP A 1 91 ? -21.157 7.393 16.853 1.00 61.41 91 ASP A C 1
ATOM 739 O O . ASP A 1 91 ? -20.890 6.891 17.940 1.00 61.41 91 ASP A O 1
ATOM 743 N N . TYR A 1 92 ? -21.759 6.660 15.906 1.00 55.47 92 TYR A N 1
ATOM 744 C CA . TYR A 1 92 ? -22.212 5.268 16.060 1.00 55.47 92 TYR A CA 1
ATOM 745 C C . TYR A 1 92 ? -21.125 4.201 15.835 1.00 55.47 92 TYR A C 1
ATOM 747 O O . TYR A 1 92 ? -21.451 3.013 15.724 1.00 55.47 92 TYR A O 1
ATOM 755 N N . ALA A 1 93 ? -19.848 4.583 15.733 1.00 59.66 93 ALA A N 1
ATOM 756 C CA . ALA A 1 93 ? -18.750 3.652 15.468 1.00 59.66 93 ALA A CA 1
ATOM 757 C C . ALA A 1 93 ? -18.680 2.483 16.480 1.00 59.66 93 ALA A C 1
ATOM 759 O O . ALA A 1 93 ? -18.305 1.373 16.096 1.00 59.66 93 ALA A O 1
ATOM 760 N N . GLU A 1 94 ? -19.140 2.679 17.723 1.00 62.25 94 GLU A N 1
ATOM 761 C CA . GLU A 1 94 ? -19.230 1.613 18.733 1.00 62.25 94 GLU A CA 1
ATOM 762 C C . GLU A 1 94 ? -20.207 0.488 18.335 1.00 62.25 94 GLU A C 1
ATOM 764 O O . GLU A 1 94 ? -19.870 -0.691 18.444 1.00 62.25 94 GLU A O 1
ATOM 769 N N . ASN A 1 95 ? -21.381 0.811 17.774 1.00 68.19 95 ASN A N 1
ATOM 770 C CA . ASN A 1 95 ? -22.424 -0.184 17.472 1.00 68.19 95 ASN A CA 1
ATOM 771 C C . ASN A 1 95 ? -22.128 -1.050 16.232 1.00 68.19 95 ASN A C 1
ATOM 773 O O . ASN A 1 95 ? -22.786 -2.070 16.016 1.00 68.19 95 ASN A O 1
ATOM 777 N N . ARG A 1 96 ? -21.161 -0.661 15.389 1.00 80.12 96 ARG A N 1
ATOM 778 C CA . ARG A 1 96 ? -20.794 -1.384 14.153 1.00 80.12 96 ARG A CA 1
ATOM 779 C C . ARG A 1 96 ? -19.290 -1.618 14.008 1.00 80.12 96 ARG A C 1
ATOM 781 O O . ARG A 1 96 ? -18.802 -1.775 12.891 1.00 80.12 96 ARG A O 1
ATOM 788 N N . LEU A 1 97 ? -18.559 -1.702 15.119 1.00 81.06 97 LEU A N 1
ATOM 789 C CA . LEU A 1 97 ? -17.098 -1.840 15.133 1.00 81.06 97 LEU A CA 1
ATOM 790 C C . LEU A 1 97 ? -16.573 -2.956 14.206 1.00 81.06 97 LEU A C 1
ATOM 792 O O . LEU A 1 97 ? -15.633 -2.739 13.446 1.00 81.06 97 LEU A O 1
ATOM 796 N N . LYS A 1 98 ? -17.230 -4.126 14.188 1.00 84.75 98 LYS A N 1
ATOM 797 C CA . LYS A 1 98 ? -16.852 -5.261 13.319 1.00 84.75 98 LYS A CA 1
ATOM 798 C C . LYS A 1 98 ? -16.892 -4.929 11.824 1.00 84.75 98 LYS A C 1
ATOM 800 O O . LYS A 1 98 ? -16.029 -5.379 11.078 1.00 84.75 98 LYS A O 1
ATOM 805 N N . LEU A 1 99 ? -17.885 -4.155 11.383 1.00 88.31 99 LEU A N 1
ATOM 806 C CA . LEU A 1 99 ? -18.007 -3.752 9.982 1.00 88.31 99 LEU A CA 1
ATOM 807 C C . LEU A 1 99 ? -16.827 -2.862 9.580 1.00 88.31 99 LEU A C 1
ATOM 809 O O . LEU A 1 99 ? -16.215 -3.096 8.545 1.00 88.31 99 LEU A O 1
ATOM 813 N N . TRP A 1 100 ? -16.485 -1.883 10.417 1.00 88.19 100 TRP A N 1
ATOM 814 C CA . TRP A 1 100 ? -15.378 -0.964 10.159 1.00 88.19 100 TRP A CA 1
ATOM 815 C C . TRP A 1 100 ? -14.028 -1.677 10.136 1.00 88.19 100 TRP A C 1
ATOM 817 O O . TRP A 1 100 ? -13.252 -1.459 9.214 1.00 88.19 100 TRP A O 1
ATOM 827 N N . VAL A 1 101 ? -13.793 -2.611 11.062 1.00 88.25 101 VAL A N 1
ATOM 828 C CA . VAL A 1 101 ? -12.594 -3.464 11.039 1.00 88.25 101 VAL A CA 1
ATOM 829 C C . VAL A 1 101 ? -12.502 -4.255 9.730 1.00 88.25 101 VAL A C 1
ATOM 831 O O . VAL A 1 101 ? -11.460 -4.237 9.079 1.00 88.25 101 VAL A O 1
ATOM 834 N N . ASN A 1 102 ? -13.588 -4.894 9.287 1.00 90.62 102 ASN A N 1
ATOM 835 C CA . ASN A 1 102 ? -13.586 -5.661 8.037 1.00 90.62 102 ASN A CA 1
ATOM 836 C C . ASN A 1 102 ? -13.363 -4.776 6.801 1.00 90.62 102 ASN A C 1
ATOM 838 O O . ASN A 1 102 ? -12.606 -5.150 5.907 1.00 90.62 102 ASN A O 1
ATOM 842 N N . LEU A 1 103 ? -13.986 -3.594 6.752 1.00 91.88 103 LEU A N 1
ATOM 843 C CA . LEU A 1 103 ? -13.775 -2.626 5.672 1.00 91.88 103 LEU A CA 1
ATOM 844 C C . LEU A 1 103 ? -12.334 -2.104 5.657 1.00 91.88 103 LEU A C 1
ATOM 846 O O . LEU A 1 103 ? -11.755 -1.943 4.584 1.00 91.88 103 LEU A O 1
ATOM 850 N N . TYR A 1 104 ? -11.736 -1.888 6.831 1.00 91.00 104 TYR A N 1
ATOM 851 C CA . TYR A 1 104 ? -10.333 -1.508 6.953 1.00 91.00 104 TYR A CA 1
ATOM 852 C C . TYR A 1 104 ? -9.405 -2.600 6.413 1.00 91.00 104 TYR A C 1
ATOM 854 O O . TYR A 1 104 ? -8.524 -2.302 5.609 1.00 91.00 104 TYR A O 1
ATOM 862 N N . ILE A 1 105 ? -9.630 -3.862 6.801 1.00 93.69 105 ILE A N 1
ATOM 863 C CA . ILE A 1 105 ? -8.863 -5.017 6.309 1.00 93.69 105 ILE A CA 1
ATOM 864 C C . ILE A 1 105 ? -8.981 -5.128 4.788 1.00 93.69 105 ILE A C 1
ATOM 866 O O . ILE A 1 105 ? -7.967 -5.253 4.106 1.00 93.69 105 ILE A O 1
ATOM 870 N N . LEU A 1 106 ? -10.195 -5.028 4.239 1.00 95.50 106 LEU A N 1
ATOM 871 C CA . LEU A 1 106 ? -10.409 -5.066 2.793 1.00 95.50 106 LEU A CA 1
ATOM 872 C C . LEU A 1 106 ? -9.680 -3.918 2.083 1.00 95.50 106 LEU A C 1
ATOM 874 O O . LEU A 1 106 ? -9.012 -4.137 1.076 1.00 95.50 106 LEU A O 1
ATOM 878 N N . GLY A 1 107 ? -9.758 -2.700 2.622 1.00 93.62 107 GLY A N 1
ATOM 879 C CA . GLY A 1 107 ? -9.028 -1.552 2.088 1.00 93.62 107 GLY A CA 1
ATOM 880 C C . GLY A 1 107 ? -7.511 -1.742 2.142 1.00 93.62 107 GLY A C 1
ATOM 881 O O . GLY A 1 107 ? -6.813 -1.379 1.199 1.00 93.62 107 GLY A O 1
ATOM 882 N N . ALA A 1 108 ? -6.990 -2.336 3.216 1.00 93.69 108 ALA A N 1
ATOM 883 C CA . ALA A 1 108 ? -5.577 -2.668 3.351 1.00 93.69 108 ALA A CA 1
ATOM 884 C C . ALA A 1 108 ? -5.146 -3.731 2.326 1.00 93.69 108 ALA A C 1
ATOM 886 O O . ALA A 1 108 ? -4.153 -3.532 1.635 1.00 93.69 108 ALA A O 1
ATOM 887 N N . LEU A 1 109 ? -5.930 -4.794 2.135 1.00 95.50 109 LEU A N 1
ATOM 888 C CA . LEU A 1 109 ? -5.684 -5.809 1.105 1.00 95.50 109 LEU A CA 1
ATOM 889 C C . LEU A 1 109 ? -5.650 -5.206 -0.303 1.00 95.50 109 LEU A C 1
ATOM 891 O O . LEU A 1 109 ? -4.713 -5.459 -1.053 1.00 95.50 109 LEU A O 1
ATOM 895 N N . LEU A 1 110 ? -6.635 -4.369 -0.648 1.00 96.38 110 LEU A N 1
ATOM 896 C CA . LEU A 1 110 ? -6.671 -3.680 -1.942 1.00 96.38 110 LEU A CA 1
ATOM 897 C C . LEU A 1 110 ? -5.477 -2.736 -2.112 1.00 96.38 110 LEU A C 1
ATOM 899 O O . LEU A 1 110 ? -4.877 -2.693 -3.181 1.00 96.38 110 LEU A O 1
ATOM 903 N N . GLY A 1 111 ? -5.103 -2.014 -1.052 1.00 95.00 111 GLY A N 1
ATOM 904 C CA . GLY A 1 111 ? -3.918 -1.162 -1.050 1.00 95.00 111 GLY A CA 1
ATOM 905 C C . GLY A 1 111 ? -2.637 -1.951 -1.312 1.00 95.00 111 GLY A C 1
ATOM 906 O O . GLY A 1 111 ? -1.840 -1.537 -2.146 1.00 95.00 111 GLY A O 1
ATOM 907 N N . GLY A 1 112 ? -2.458 -3.095 -0.647 1.00 95.25 112 GLY A N 1
ATOM 908 C CA . GLY A 1 112 ? -1.317 -3.980 -0.880 1.00 95.25 112 GLY A CA 1
ATOM 909 C C . GLY A 1 112 ? -1.327 -4.558 -2.295 1.00 95.25 112 GLY A C 1
ATOM 910 O O . GLY A 1 112 ? -0.310 -4.527 -2.979 1.00 95.25 112 GLY A O 1
ATOM 911 N N . ALA A 1 113 ? -2.495 -4.979 -2.787 1.00 96.69 113 ALA A N 1
ATOM 912 C CA . ALA A 1 113 ? -2.652 -5.497 -4.142 1.00 96.69 113 ALA A CA 1
ATOM 913 C C . ALA A 1 113 ? -2.258 -4.471 -5.217 1.00 96.69 113 ALA A C 1
ATOM 915 O O . ALA A 1 113 ? -1.661 -4.860 -6.216 1.00 96.69 113 ALA A O 1
ATOM 916 N N . CYS A 1 114 ? -2.510 -3.170 -5.021 1.00 96.38 114 CYS A N 1
ATOM 917 C CA . CYS A 1 114 ? -2.007 -2.130 -5.928 1.00 96.38 114 CYS A CA 1
ATOM 918 C C . CYS A 1 114 ? -0.477 -2.191 -6.076 1.00 96.38 114 CYS A C 1
ATOM 920 O O . CYS A 1 114 ? 0.039 -2.137 -7.193 1.00 96.38 114 CYS A O 1
ATOM 922 N N . TRP A 1 115 ? 0.249 -2.354 -4.968 1.00 96.06 115 TRP A N 1
ATOM 923 C CA . TRP A 1 115 ? 1.709 -2.485 -4.969 1.00 96.06 115 TRP A CA 1
ATOM 924 C C . TRP A 1 115 ? 2.174 -3.825 -5.552 1.00 96.06 115 TRP A C 1
ATOM 926 O O . TRP A 1 115 ? 3.125 -3.858 -6.327 1.00 96.06 115 TRP A O 1
ATOM 936 N N . GLY A 1 116 ? 1.459 -4.917 -5.280 1.00 94.75 116 GLY A N 1
ATOM 937 C CA . GLY A 1 116 ? 1.738 -6.216 -5.893 1.00 94.75 116 GLY A CA 1
ATOM 938 C C . GLY A 1 116 ? 1.545 -6.222 -7.417 1.00 94.75 116 GLY A C 1
ATOM 939 O O . GLY A 1 116 ? 2.368 -6.764 -8.152 1.00 94.75 116 GLY A O 1
ATOM 940 N N . LEU A 1 117 ? 0.496 -5.559 -7.917 1.00 95.44 117 LEU A N 1
ATOM 941 C CA . LEU A 1 117 ? 0.225 -5.409 -9.353 1.00 95.44 117 LEU A CA 1
ATOM 942 C C . LEU A 1 117 ? 1.303 -4.580 -10.062 1.00 95.44 117 LEU A C 1
ATOM 944 O O . LEU A 1 117 ? 1.639 -4.879 -11.207 1.00 95.44 117 LEU A O 1
ATOM 948 N N . MET A 1 118 ? 1.877 -3.578 -9.386 1.00 94.75 118 MET A N 1
ATOM 949 C CA . MET A 1 118 ? 3.072 -2.879 -9.874 1.00 94.75 118 MET A CA 1
ATOM 950 C C . MET A 1 118 ? 4.219 -3.871 -10.094 1.00 94.75 118 MET A C 1
ATOM 952 O O . MET A 1 118 ? 4.844 -3.866 -11.153 1.00 94.75 118 MET A O 1
ATOM 956 N N . GLY A 1 119 ? 4.451 -4.746 -9.108 1.00 92.12 119 GLY A N 1
ATOM 957 C CA . GLY A 1 119 ? 5.434 -5.823 -9.180 1.00 92.12 119 GLY A CA 1
ATOM 958 C C . GLY A 1 119 ? 5.221 -6.711 -10.403 1.00 92.12 119 GLY A C 1
ATOM 959 O O . GLY A 1 119 ? 6.153 -6.932 -11.151 1.00 92.12 119 GLY A O 1
ATOM 960 N N . ILE A 1 120 ? 3.991 -7.133 -10.684 1.00 93.81 120 ILE A N 1
ATOM 961 C CA . ILE A 1 120 ? 3.713 -8.032 -11.815 1.00 93.81 120 ILE A CA 1
ATOM 962 C C . ILE A 1 120 ? 3.844 -7.327 -13.176 1.00 93.81 120 ILE A C 1
ATOM 964 O O . ILE A 1 120 ? 4.438 -7.871 -14.103 1.00 93.81 120 ILE A O 1
ATOM 968 N N . TYR A 1 121 ? 3.261 -6.134 -13.330 1.00 93.19 121 TYR A N 1
ATOM 969 C CA . TYR A 1 121 ? 3.070 -5.519 -14.652 1.00 93.19 121 TYR A CA 1
ATOM 970 C C . TYR A 1 121 ? 4.094 -4.442 -15.011 1.00 93.19 121 TYR A C 1
ATOM 972 O O . TYR A 1 121 ? 4.338 -4.198 -16.193 1.00 93.19 121 TY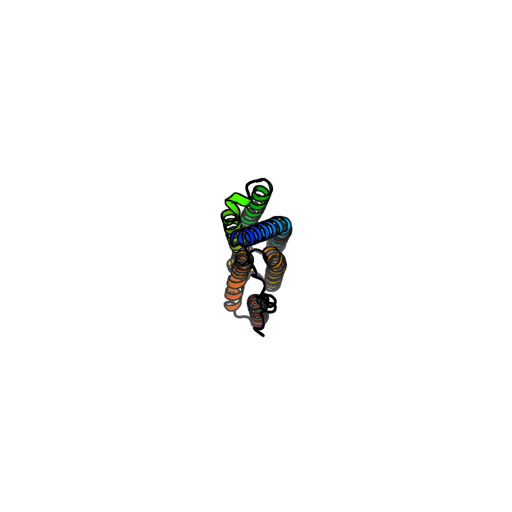R A O 1
ATOM 980 N N . LEU A 1 122 ? 4.659 -3.751 -14.019 1.00 91.94 122 LEU A N 1
ATOM 981 C CA . LEU A 1 122 ? 5.595 -2.650 -14.251 1.00 91.94 122 LEU A CA 1
ATOM 982 C C . LEU A 1 122 ? 7.044 -3.080 -14.036 1.00 91.94 122 LEU A C 1
ATOM 984 O O . LEU A 1 122 ? 7.901 -2.638 -14.798 1.00 91.94 122 LEU A O 1
ATOM 988 N N . PHE A 1 123 ? 7.310 -3.959 -13.071 1.00 91.62 123 PHE A N 1
ATOM 989 C CA . PHE A 1 123 ? 8.668 -4.390 -12.743 1.00 91.62 123 PHE A CA 1
ATOM 990 C C . PHE A 1 123 ? 9.410 -5.084 -13.902 1.00 91.62 123 PHE A C 1
ATOM 992 O O . PHE A 1 123 ? 10.550 -4.700 -14.161 1.00 91.62 123 PHE A O 1
ATOM 999 N N . PRO A 1 124 ? 8.827 -6.045 -14.655 1.00 90.00 124 PRO A N 1
ATOM 1000 C CA . PRO A 1 124 ? 9.600 -6.821 -15.634 1.00 90.00 124 PRO A CA 1
ATOM 1001 C C . PRO A 1 124 ? 10.128 -6.000 -16.812 1.00 90.00 124 PRO A C 1
ATOM 1003 O O . PRO A 1 124 ? 11.164 -6.326 -17.380 1.00 90.00 124 PRO A O 1
ATOM 1006 N N . SER A 1 125 ? 9.420 -4.935 -17.190 1.00 88.19 125 SER A N 1
ATOM 1007 C CA . SER A 1 125 ? 9.796 -4.069 -18.312 1.00 88.19 125 SER A CA 1
ATOM 1008 C C . SER A 1 125 ? 10.564 -2.817 -17.882 1.00 88.19 125 SER A C 1
ATOM 1010 O O . SER A 1 125 ? 10.781 -1.930 -18.704 1.00 88.19 125 SER A O 1
ATOM 1012 N N . ALA A 1 126 ? 10.893 -2.693 -16.597 1.00 89.00 126 ALA A N 1
ATOM 1013 C CA . ALA A 1 126 ? 11.664 -1.583 -16.059 1.00 89.00 126 ALA A CA 1
ATOM 1014 C C . ALA A 1 126 ? 13.170 -1.869 -16.154 1.00 89.00 126 ALA A C 1
ATOM 1016 O O . ALA A 1 126 ? 13.603 -3.019 -16.078 1.00 89.00 126 ALA A O 1
ATOM 1017 N N . ASN A 1 127 ? 13.980 -0.824 -16.321 1.00 89.19 127 ASN A N 1
ATOM 1018 C CA . ASN A 1 127 ? 15.436 -0.978 -16.288 1.00 89.19 127 ASN A CA 1
ATOM 1019 C C . ASN A 1 127 ? 15.932 -1.251 -14.843 1.00 89.19 127 ASN A C 1
ATOM 1021 O O . ASN A 1 127 ? 15.186 -1.029 -13.886 1.00 89.19 127 ASN A O 1
ATOM 1025 N N . PRO A 1 128 ? 17.184 -1.703 -14.632 1.00 88.31 128 PRO A N 1
ATOM 1026 C CA . PRO A 1 128 ? 17.665 -2.064 -13.292 1.00 88.31 128 PRO A CA 1
ATOM 1027 C C . PRO A 1 128 ? 17.591 -0.939 -12.245 1.00 88.31 128 PRO A C 1
ATOM 1029 O O . PRO A 1 128 ? 17.348 -1.197 -11.062 1.00 88.31 128 PRO A O 1
ATOM 1032 N N . VAL A 1 129 ? 17.768 0.319 -12.667 1.00 89.88 129 VAL A N 1
ATOM 1033 C CA . VAL A 1 129 ? 17.675 1.489 -11.777 1.00 89.88 129 VAL A CA 1
ATOM 1034 C C . VAL A 1 129 ? 16.226 1.703 -11.339 1.00 89.88 129 VAL A C 1
ATOM 1036 O O . VAL A 1 129 ? 15.956 1.859 -10.149 1.00 89.88 129 VAL A O 1
ATOM 1039 N N . GLU A 1 130 ? 15.284 1.636 -12.278 1.00 91.00 130 GLU A N 1
ATOM 1040 C CA . GLU A 1 130 ? 13.847 1.726 -12.005 1.00 91.00 130 GLU A CA 1
ATOM 1041 C C . GLU A 1 130 ? 13.349 0.574 -11.125 1.00 91.00 130 GLU A C 1
ATOM 1043 O O . GLU A 1 130 ? 12.563 0.800 -10.209 1.00 91.00 130 GLU A O 1
ATOM 1048 N N . GLN A 1 131 ? 13.822 -0.653 -11.353 1.00 91.31 131 GLN A N 1
ATOM 1049 C CA . GLN A 1 131 ? 13.472 -1.819 -10.536 1.00 91.31 131 GLN A CA 1
ATOM 1050 C C . GLN A 1 131 ? 13.951 -1.667 -9.089 1.00 91.31 131 GLN A C 1
ATOM 1052 O O . GLN A 1 131 ? 13.189 -1.905 -8.151 1.00 91.31 131 GLN A O 1
ATOM 1057 N N . THR A 1 132 ? 15.187 -1.203 -8.893 1.00 90.38 132 THR A N 1
ATOM 1058 C CA . THR A 1 132 ? 15.716 -0.905 -7.553 1.00 90.38 132 THR A CA 1
ATOM 1059 C C . THR A 1 132 ? 14.883 0.181 -6.875 1.00 90.38 132 THR A C 1
ATOM 1061 O O . THR A 1 132 ? 14.494 0.045 -5.715 1.00 90.38 132 THR A O 1
ATOM 1064 N N . PHE A 1 133 ? 14.548 1.238 -7.615 1.00 92.19 133 PHE A N 1
ATOM 1065 C CA . PHE A 1 133 ? 13.691 2.313 -7.132 1.00 92.19 133 PHE A CA 1
ATOM 1066 C C . PHE A 1 133 ? 12.298 1.805 -6.715 1.00 92.19 133 PHE A C 1
ATOM 1068 O O . PHE A 1 133 ? 11.825 2.142 -5.631 1.00 92.19 133 PHE A O 1
ATOM 1075 N N . MET A 1 134 ? 11.671 0.929 -7.506 1.00 93.12 134 MET A N 1
ATOM 1076 C CA . MET A 1 134 ? 10.390 0.298 -7.164 1.00 93.12 134 MET A CA 1
ATOM 1077 C C . MET A 1 134 ? 10.460 -0.539 -5.885 1.00 93.12 134 MET A C 1
ATOM 1079 O O . MET A 1 134 ? 9.575 -0.415 -5.039 1.00 93.12 134 MET A O 1
ATOM 1083 N N . ILE A 1 135 ? 11.499 -1.365 -5.722 1.00 91.88 135 ILE A N 1
ATOM 1084 C CA . ILE A 1 135 ? 11.690 -2.183 -4.511 1.00 91.88 135 ILE A CA 1
ATOM 1085 C C . ILE A 1 135 ? 11.811 -1.283 -3.280 1.00 91.88 135 ILE A C 1
ATOM 1087 O O . ILE A 1 135 ? 11.155 -1.537 -2.270 1.00 91.88 135 ILE A O 1
ATOM 1091 N N . LEU A 1 136 ? 12.594 -0.202 -3.371 1.00 92.19 136 LEU A N 1
ATOM 1092 C CA . LEU A 1 136 ? 12.745 0.767 -2.283 1.00 92.19 136 LEU A CA 1
ATOM 1093 C C . LEU A 1 136 ? 11.419 1.450 -1.928 1.00 92.19 136 LEU A C 1
ATOM 1095 O O . LEU A 1 136 ? 11.118 1.616 -0.747 1.00 92.19 136 LEU A O 1
ATOM 1099 N N . MET A 1 137 ? 10.610 1.819 -2.926 1.00 94.81 137 MET A N 1
ATOM 1100 C CA . MET A 1 137 ? 9.285 2.401 -2.686 1.00 94.81 137 MET A CA 1
ATOM 1101 C C . MET A 1 137 ? 8.344 1.406 -2.000 1.00 94.81 137 MET A C 1
ATOM 1103 O O . MET A 1 137 ? 7.695 1.775 -1.022 1.00 94.81 137 MET A O 1
ATOM 1107 N N . VAL A 1 138 ? 8.299 0.148 -2.454 1.00 93.50 138 VAL A N 1
ATOM 1108 C CA . VAL A 1 138 ? 7.476 -0.899 -1.822 1.00 93.50 138 VAL A CA 1
ATOM 1109 C C . VAL A 1 138 ? 7.911 -1.116 -0.377 1.00 93.50 138 VAL A C 1
ATOM 1111 O O . VAL A 1 138 ? 7.067 -1.047 0.513 1.00 93.50 138 VAL A O 1
ATOM 1114 N N . ALA A 1 139 ? 9.214 -1.288 -0.132 1.00 90.62 139 ALA A N 1
ATOM 1115 C CA . ALA A 1 139 ? 9.761 -1.481 1.209 1.00 90.62 139 ALA A CA 1
ATOM 1116 C C . ALA A 1 139 ? 9.452 -0.296 2.140 1.00 90.62 139 ALA A C 1
ATOM 1118 O O . ALA A 1 139 ? 9.051 -0.492 3.287 1.00 90.62 139 ALA A O 1
ATOM 1119 N N . GLY A 1 140 ? 9.591 0.941 1.650 1.00 90.38 140 GLY A N 1
ATOM 1120 C CA . GLY A 1 140 ? 9.274 2.142 2.422 1.00 90.38 140 GLY A CA 1
ATOM 1121 C C . GLY A 1 140 ? 7.788 2.245 2.770 1.00 90.38 140 GLY A C 1
ATOM 1122 O O . GLY A 1 140 ? 7.431 2.528 3.916 1.00 90.38 140 GLY A O 1
ATOM 1123 N N . VAL A 1 141 ? 6.905 1.967 1.808 1.00 92.69 141 VAL A N 1
ATOM 1124 C CA . VAL A 1 141 ? 5.455 2.024 2.028 1.00 92.69 141 VAL A CA 1
ATOM 1125 C C . VAL A 1 141 ? 4.990 0.911 2.968 1.00 92.69 141 VAL A C 1
ATOM 1127 O O . VAL A 1 141 ? 4.171 1.176 3.848 1.00 92.69 141 VAL A O 1
ATOM 1130 N N . THR A 1 142 ? 5.523 -0.310 2.851 1.00 90.88 142 THR A N 1
ATOM 1131 C CA . THR A 1 142 ? 5.206 -1.402 3.785 1.00 90.88 142 THR A CA 1
ATOM 1132 C C . THR A 1 142 ? 5.729 -1.116 5.186 1.00 90.88 142 THR A C 1
ATOM 1134 O O . THR A 1 142 ? 4.973 -1.265 6.145 1.00 90.88 142 THR A O 1
ATOM 1137 N N . ALA A 1 143 ? 6.963 -0.620 5.314 1.00 88.25 143 ALA A N 1
ATOM 1138 C CA . ALA A 1 143 ? 7.551 -0.275 6.606 1.00 88.25 143 ALA A CA 1
ATOM 1139 C C . ALA A 1 143 ? 6.775 0.837 7.324 1.00 88.25 143 ALA A C 1
ATOM 1141 O O . ALA A 1 143 ? 6.627 0.788 8.541 1.00 88.25 143 ALA A O 1
ATOM 1142 N N . GLY A 1 144 ? 6.232 1.810 6.585 1.00 85.38 144 GLY A N 1
ATOM 1143 C CA . GLY A 1 144 ? 5.359 2.833 7.158 1.00 85.38 144 GLY A CA 1
ATOM 1144 C C . GLY A 1 144 ? 3.966 2.307 7.516 1.00 85.38 144 GLY A C 1
ATOM 1145 O O . GLY A 1 144 ? 3.436 2.626 8.577 1.00 85.38 144 GLY A O 1
ATOM 1146 N N . ALA A 1 145 ? 3.352 1.500 6.648 1.00 86.56 145 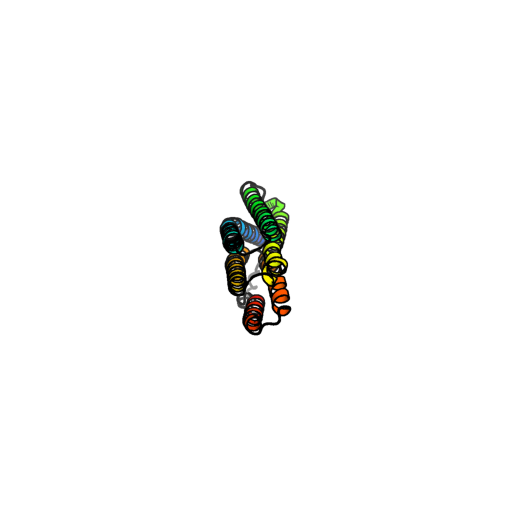ALA A N 1
ATOM 1147 C CA . ALA A 1 145 ? 1.953 1.093 6.793 1.00 86.56 145 ALA A CA 1
ATOM 1148 C C . ALA A 1 145 ? 1.712 -0.004 7.847 1.00 86.56 145 ALA A C 1
ATOM 1150 O O . ALA A 1 145 ? 0.640 -0.021 8.462 1.00 86.56 145 ALA A O 1
ATOM 1151 N N . VAL A 1 146 ? 2.671 -0.917 8.046 1.00 86.88 146 VAL A N 1
ATOM 1152 C CA . VAL A 1 146 ? 2.526 -2.072 8.950 1.00 86.88 146 VAL A CA 1
ATOM 1153 C C . VAL A 1 146 ? 2.378 -1.647 10.419 1.00 86.88 146 VAL A C 1
ATOM 1155 O O . VAL A 1 146 ? 1.353 -2.002 11.005 1.00 86.88 146 VAL A O 1
ATOM 1158 N N . PRO A 1 147 ? 3.275 -0.826 11.009 1.00 85.06 147 PRO A N 1
ATOM 1159 C CA . PRO A 1 147 ? 3.141 -0.397 12.405 1.00 85.06 147 PRO A CA 1
ATOM 1160 C C . PRO A 1 147 ? 1.856 0.402 12.649 1.00 85.06 147 PRO A C 1
ATOM 1162 O O . PRO A 1 147 ? 1.164 0.205 13.644 1.00 85.06 147 PRO A O 1
ATOM 1165 N N . LEU A 1 148 ? 1.476 1.246 11.684 1.00 84.75 148 LEU A N 1
ATOM 1166 C CA . LEU A 1 148 ? 0.245 2.042 11.728 1.00 84.75 148 LEU A CA 1
ATOM 1167 C C . LEU A 1 148 ? -1.032 1.189 11.685 1.00 84.75 148 LEU A C 1
ATOM 1169 O O . LEU A 1 148 ? -2.105 1.663 12.053 1.00 84.75 148 LEU A O 1
ATOM 1173 N N . SER A 1 149 ? -0.925 -0.067 11.250 1.00 83.31 149 SER A N 1
ATOM 1174 C CA . SER A 1 149 ? -2.027 -1.028 11.198 1.00 83.31 149 SER A CA 1
ATOM 1175 C C . SER A 1 149 ? -1.901 -2.146 12.239 1.00 83.31 149 SER A C 1
ATOM 1177 O O . SER A 1 149 ? -2.739 -3.045 12.233 1.00 83.31 149 SER A O 1
ATOM 1179 N N . ALA A 1 150 ? -0.913 -2.102 13.143 1.00 81.44 150 ALA A N 1
ATOM 1180 C CA . ALA A 1 150 ? -0.612 -3.189 14.085 1.00 81.44 150 ALA A CA 1
ATOM 1181 C C . ALA A 1 150 ? -1.788 -3.535 15.017 1.00 81.44 150 ALA A C 1
ATOM 1183 O O . ALA A 1 150 ? -2.015 -4.695 15.348 1.00 81.44 150 ALA A O 1
ATOM 1184 N N . ALA A 1 151 ? -2.620 -2.546 15.356 1.00 82.38 151 ALA A N 1
ATOM 1185 C CA . ALA A 1 151 ? -3.838 -2.750 16.144 1.00 82.38 151 ALA A CA 1
ATOM 1186 C C . ALA A 1 151 ? -4.926 -3.576 15.419 1.00 82.38 151 ALA A C 1
ATOM 1188 O O . ALA A 1 151 ? -5.890 -4.016 16.047 1.00 82.38 151 ALA A O 1
ATOM 1189 N N . ILE A 1 152 ? -4.780 -3.803 14.108 1.00 87.06 152 ILE A N 1
ATOM 1190 C CA . ILE A 1 152 ? -5.600 -4.715 13.304 1.00 87.06 152 ILE A CA 1
ATOM 1191 C C . ILE A 1 152 ? -4.646 -5.657 12.542 1.00 87.06 152 ILE A C 1
ATOM 1193 O O . ILE A 1 152 ? -4.381 -5.438 11.356 1.00 87.06 152 ILE A O 1
ATOM 1197 N N . PRO A 1 153 ? -4.147 -6.736 13.179 1.00 84.94 153 PRO A N 1
ATOM 1198 C CA . PRO A 1 153 ? -3.110 -7.599 12.602 1.00 84.94 153 PRO A CA 1
ATOM 1199 C C . PRO A 1 153 ? -3.470 -8.164 11.224 1.00 84.94 153 PRO A C 1
ATOM 1201 O O . PRO A 1 153 ? -2.629 -8.226 10.333 1.00 84.94 153 PRO A O 1
ATOM 1204 N N . GLY A 1 154 ? -4.747 -8.501 11.005 1.00 87.31 154 GLY A N 1
ATOM 1205 C CA . GLY A 1 154 ? -5.229 -8.972 9.704 1.00 87.31 154 GLY A CA 1
ATOM 1206 C C . GLY A 1 154 ? -5.087 -7.938 8.580 1.00 87.31 154 GLY A C 1
ATOM 1207 O O . GLY A 1 154 ? -4.869 -8.311 7.431 1.00 87.31 154 GLY A O 1
ATOM 1208 N N . ALA A 1 155 ? -5.163 -6.642 8.894 1.00 90.19 155 ALA A N 1
ATOM 1209 C CA . ALA A 1 155 ? -4.955 -5.577 7.919 1.00 90.19 155 ALA A CA 1
ATOM 1210 C C . ALA A 1 155 ? -3.467 -5.371 7.620 1.00 90.19 155 ALA A C 1
ATOM 1212 O O . ALA A 1 155 ? -3.103 -5.239 6.453 1.00 90.19 155 ALA A O 1
ATOM 1213 N N . ALA A 1 156 ? -2.618 -5.387 8.653 1.00 88.38 156 ALA A N 1
ATOM 1214 C CA . ALA A 1 156 ? -1.168 -5.294 8.501 1.00 88.38 156 ALA A CA 1
ATOM 1215 C C . ALA A 1 156 ? -0.616 -6.470 7.677 1.00 88.38 156 ALA A C 1
ATOM 1217 O O . ALA A 1 156 ? 0.022 -6.255 6.647 1.00 88.38 156 ALA A O 1
ATOM 1218 N N . ALA A 1 157 ? -0.948 -7.704 8.070 1.00 89.94 157 ALA A N 1
ATOM 1219 C CA . ALA A 1 157 ? -0.539 -8.912 7.361 1.00 89.94 157 ALA A CA 1
ATOM 1220 C C . ALA A 1 157 ? -1.113 -8.956 5.940 1.00 89.94 157 ALA A C 1
ATOM 1222 O O . ALA A 1 157 ? -0.386 -9.229 4.989 1.00 89.94 157 ALA A O 1
ATOM 1223 N N . GLY A 1 158 ? -2.400 -8.632 5.774 1.00 92.44 158 GLY A N 1
ATOM 1224 C CA . GLY A 1 158 ? -3.045 -8.602 4.464 1.00 92.44 158 GLY A CA 1
ATOM 1225 C C . GLY A 1 158 ? -2.378 -7.621 3.499 1.00 92.44 158 GLY A C 1
ATOM 1226 O O . GLY A 1 158 ? -2.072 -7.991 2.367 1.00 92.44 158 GLY A O 1
ATOM 1227 N N . PHE A 1 159 ? -2.104 -6.393 3.950 1.00 92.88 159 PHE A N 1
ATOM 1228 C CA . PHE A 1 159 ? -1.385 -5.397 3.154 1.00 92.88 159 PHE A CA 1
ATOM 1229 C C . PHE A 1 159 ? 0.016 -5.887 2.773 1.00 92.88 159 PHE A C 1
ATOM 1231 O O . PHE A 1 159 ? 0.380 -5.850 1.599 1.00 92.88 159 PHE A O 1
ATOM 1238 N N . LEU A 1 160 ? 0.781 -6.363 3.760 1.00 92.88 160 LEU A N 1
ATOM 1239 C CA . LEU A 1 160 ? 2.164 -6.796 3.582 1.00 92.88 160 LEU A CA 1
ATOM 1240 C C . LEU A 1 160 ? 2.269 -7.957 2.586 1.00 92.88 160 LEU A C 1
ATOM 1242 O O . LEU A 1 160 ? 3.029 -7.880 1.623 1.00 92.88 160 LEU A O 1
ATOM 1246 N N . ILE A 1 161 ? 1.458 -9.000 2.778 1.00 93.56 161 ILE A N 1
ATOM 1247 C CA . ILE A 1 161 ? 1.426 -10.183 1.910 1.00 93.56 161 ILE A CA 1
ATOM 1248 C C . ILE A 1 161 ? 1.026 -9.784 0.487 1.00 93.56 161 ILE A C 1
ATOM 1250 O O . ILE A 1 161 ? 1.708 -10.155 -0.466 1.00 93.56 161 ILE A O 1
ATOM 1254 N N . ALA A 1 162 ? -0.046 -9.000 0.332 1.00 95.50 162 ALA A N 1
ATOM 1255 C CA . ALA A 1 162 ? -0.539 -8.599 -0.984 1.00 95.50 162 ALA A CA 1
ATOM 1256 C C . ALA A 1 162 ? 0.436 -7.678 -1.742 1.00 95.50 162 ALA A C 1
ATOM 1258 O O . ALA A 1 162 ? 0.439 -7.692 -2.971 1.00 95.50 162 ALA A O 1
ATOM 1259 N N . ALA A 1 163 ? 1.262 -6.903 -1.031 1.00 93.94 163 ALA A N 1
ATOM 1260 C CA . ALA A 1 163 ? 2.287 -6.055 -1.632 1.00 93.94 163 ALA A CA 1
ATOM 1261 C C . ALA A 1 163 ? 3.557 -6.835 -2.008 1.00 93.94 163 ALA A C 1
ATOM 1263 O O . ALA A 1 163 ? 4.087 -6.654 -3.103 1.00 93.94 163 ALA A O 1
ATOM 1264 N N . ILE A 1 164 ? 4.047 -7.697 -1.111 1.00 91.88 164 ILE A N 1
ATOM 1265 C CA . ILE A 1 164 ? 5.387 -8.291 -1.223 1.00 91.88 164 ILE A CA 1
ATOM 1266 C C . ILE A 1 164 ? 5.389 -9.618 -1.972 1.00 91.88 164 ILE A C 1
ATOM 1268 O O . ILE A 1 164 ? 6.276 -9.837 -2.793 1.00 91.88 164 ILE A O 1
ATOM 1272 N N . VAL A 1 165 ? 4.412 -10.501 -1.739 1.00 92.06 165 VAL A N 1
ATOM 1273 C CA . VAL A 1 165 ? 4.416 -11.838 -2.360 1.00 92.06 165 VAL A CA 1
ATOM 1274 C C . VAL A 1 165 ? 4.433 -11.762 -3.891 1.00 92.06 165 VAL A C 1
ATOM 1276 O O . VAL A 1 165 ? 5.263 -12.439 -4.496 1.00 92.06 165 VAL A O 1
ATOM 1279 N N . PRO A 1 166 ? 3.613 -10.923 -4.555 1.00 92.88 166 PRO A N 1
ATOM 1280 C CA . PRO A 1 166 ? 3.678 -10.795 -6.010 1.00 92.88 166 PRO A CA 1
ATOM 1281 C C . PRO A 1 166 ? 5.034 -10.295 -6.516 1.00 92.88 166 PRO A C 1
ATOM 1283 O O . PRO A 1 166 ? 5.482 -10.707 -7.586 1.00 92.88 166 PRO A O 1
ATOM 1286 N N . LEU A 1 167 ? 5.695 -9.425 -5.748 1.00 89.00 167 LEU A N 1
ATOM 1287 C CA . LEU A 1 167 ? 7.004 -8.883 -6.094 1.00 89.00 167 LEU A CA 1
ATOM 1288 C C . LEU A 1 167 ? 8.102 -9.949 -5.974 1.00 89.00 167 LEU A C 1
ATOM 1290 O O . LEU A 1 167 ? 8.869 -10.103 -6.917 1.00 89.00 167 LEU A O 1
ATOM 1294 N N . ILE A 1 168 ? 8.122 -10.721 -4.880 1.00 87.75 168 ILE A N 1
ATOM 1295 C CA . ILE A 1 168 ? 9.004 -11.891 -4.686 1.00 87.75 168 ILE A CA 1
ATOM 1296 C C . ILE A 1 168 ? 8.851 -12.858 -5.861 1.00 87.75 168 ILE A C 1
ATOM 1298 O O . ILE A 1 168 ? 9.821 -13.185 -6.537 1.00 87.75 168 ILE A O 1
ATOM 1302 N N . LEU A 1 169 ? 7.612 -13.251 -6.173 1.00 89.69 169 LEU A N 1
ATOM 1303 C CA . LEU A 1 169 ? 7.342 -14.174 -7.276 1.00 89.69 169 LEU A CA 1
ATOM 1304 C C . LEU A 1 169 ? 7.806 -13.614 -8.623 1.00 89.69 169 LEU A C 1
ATOM 1306 O O . LEU A 1 169 ? 8.343 -14.355 -9.439 1.00 89.69 169 LEU A O 1
ATOM 1310 N N . THR A 1 170 ? 7.626 -12.314 -8.861 1.00 89.06 170 THR A N 1
ATOM 1311 C CA . THR A 1 170 ? 8.075 -11.688 -10.110 1.00 89.06 170 THR A CA 1
ATOM 1312 C C . THR A 1 170 ? 9.598 -11.643 -10.202 1.00 89.06 170 THR A C 1
ATOM 1314 O O . THR A 1 170 ? 10.154 -11.947 -11.253 1.00 89.06 170 THR A O 1
ATOM 1317 N N . ILE A 1 171 ? 10.275 -11.304 -9.105 1.00 85.12 171 ILE A N 1
ATOM 1318 C CA . ILE A 1 171 ? 11.736 -11.284 -9.026 1.00 85.12 171 ILE A CA 1
ATOM 1319 C C . ILE A 1 171 ? 12.312 -12.687 -9.244 1.00 85.12 171 ILE A C 1
ATOM 1321 O O . ILE A 1 171 ? 13.241 -12.838 -10.031 1.00 85.12 171 ILE A O 1
ATOM 1325 N N . ALA A 1 172 ? 11.743 -13.709 -8.603 1.00 84.50 172 ALA A N 1
ATOM 1326 C CA . ALA A 1 172 ? 12.196 -15.092 -8.723 1.00 84.50 172 ALA A CA 1
ATOM 1327 C C . ALA A 1 172 ? 12.109 -15.637 -10.161 1.00 84.50 172 ALA A C 1
ATOM 1329 O O . ALA A 1 172 ? 12.842 -16.556 -10.520 1.00 84.50 172 ALA A O 1
ATOM 1330 N N . LEU A 1 173 ? 11.224 -15.073 -10.989 1.00 84.50 173 LEU A N 1
ATOM 1331 C CA . LEU A 1 173 ? 11.082 -15.425 -12.403 1.00 84.50 173 LEU A CA 1
ATOM 1332 C C . LEU A 1 173 ? 12.066 -14.677 -13.320 1.00 84.50 173 LEU A C 1
ATOM 1334 O O . LEU A 1 173 ? 12.192 -15.039 -14.490 1.00 84.50 173 LEU A O 1
ATOM 1338 N N . ILE A 1 174 ? 12.752 -13.640 -12.827 1.00 78.81 174 ILE A N 1
ATOM 1339 C CA . ILE A 1 174 ? 13.746 -12.874 -13.586 1.00 78.81 174 ILE A CA 1
ATOM 1340 C C . ILE A 1 174 ? 15.130 -13.473 -13.317 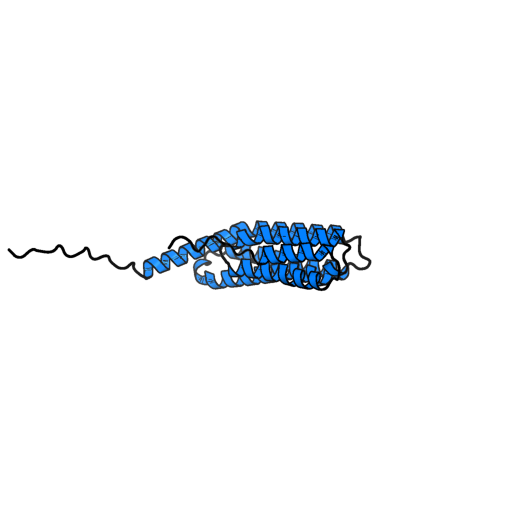1.00 78.81 174 ILE A C 1
ATOM 1342 O O . ILE A 1 174 ? 15.675 -13.362 -12.221 1.00 78.81 174 ILE A O 1
ATOM 1346 N N . ASP A 1 175 ? 15.715 -14.087 -14.343 1.00 63.41 175 ASP A N 1
ATOM 1347 C CA . ASP A 1 175 ? 17.000 -14.786 -14.261 1.00 63.41 175 ASP A CA 1
ATOM 1348 C C . ASP A 1 175 ? 18.172 -13.781 -14.226 1.00 63.41 175 ASP A C 1
ATOM 1350 O O . ASP A 1 175 ? 18.747 -13.412 -15.251 1.00 63.41 175 ASP A O 1
ATOM 1354 N N . ASN A 1 176 ? 18.466 -13.226 -13.044 1.00 63.94 176 ASN A N 1
ATOM 1355 C CA . ASN A 1 176 ? 19.588 -12.308 -12.833 1.00 63.94 176 ASN A CA 1
ATOM 1356 C C . ASN A 1 176 ? 20.126 -12.372 -11.393 1.00 63.94 176 ASN A C 1
ATOM 1358 O O . ASN A 1 176 ? 19.411 -12.110 -10.425 1.00 63.94 176 ASN A O 1
ATOM 1362 N N . HIS A 1 177 ? 21.438 -12.599 -11.258 1.00 58.41 177 HIS A N 1
ATOM 1363 C CA . HIS A 1 177 ? 22.113 -12.840 -9.975 1.00 58.41 177 HIS A CA 1
ATOM 1364 C C . HIS A 1 177 ? 21.955 -11.725 -8.924 1.00 58.41 177 HIS A C 1
ATOM 1366 O O . HIS A 1 177 ? 21.965 -12.007 -7.728 1.00 58.41 177 HIS A O 1
ATOM 1372 N N . VAL A 1 178 ? 21.791 -10.465 -9.347 1.00 64.25 178 VAL A N 1
ATOM 1373 C CA . VAL A 1 178 ? 21.628 -9.318 -8.434 1.00 64.25 178 VAL A CA 1
ATOM 1374 C C . VAL A 1 178 ? 20.271 -9.347 -7.720 1.00 64.25 178 VAL A C 1
ATOM 1376 O O . VAL A 1 178 ? 20.178 -8.918 -6.570 1.00 64.25 178 VAL A O 1
ATOM 1379 N N . TYR A 1 179 ? 19.225 -9.901 -8.340 1.00 67.62 179 TYR A N 1
ATOM 1380 C CA . TYR A 1 179 ? 17.892 -9.895 -7.738 1.00 67.62 179 TYR A CA 1
ATOM 1381 C C . TYR A 1 179 ? 17.674 -11.001 -6.706 1.00 67.62 179 TYR A C 1
ATOM 1383 O O . TYR A 1 179 ? 16.805 -10.842 -5.857 1.00 67.62 179 TYR A O 1
ATOM 1391 N N . HIS A 1 180 ? 18.509 -12.045 -6.670 1.00 68.75 180 HIS A N 1
ATOM 1392 C CA . HIS A 1 180 ? 18.447 -13.049 -5.599 1.00 68.75 180 HIS A CA 1
ATOM 1393 C C . HIS A 1 180 ? 18.759 -12.461 -4.214 1.00 68.75 180 HIS A C 1
ATOM 1395 O O . HIS A 1 180 ? 18.218 -12.929 -3.215 1.00 68.75 180 HIS A O 1
ATOM 1401 N N . LEU A 1 181 ? 19.587 -11.409 -4.134 1.00 76.00 181 LEU A N 1
ATOM 1402 C CA . LEU A 1 181 ? 19.835 -10.702 -2.871 1.00 76.00 181 LEU A CA 1
ATOM 1403 C C . LEU A 1 181 ? 18.593 -9.932 -2.404 1.00 76.00 181 LEU A C 1
ATOM 1405 O O . LEU A 1 181 ? 18.275 -9.947 -1.216 1.00 76.00 181 LEU A O 1
ATOM 1409 N N . PHE A 1 182 ? 17.872 -9.290 -3.328 1.00 75.44 182 PHE A N 1
ATOM 1410 C CA . PHE A 1 182 ? 16.613 -8.605 -3.021 1.00 75.44 182 PHE A CA 1
ATOM 1411 C C . PHE A 1 182 ? 15.496 -9.586 -2.669 1.00 75.44 182 PHE A C 1
ATOM 1413 O O . PHE A 1 182 ? 14.744 -9.327 -1.735 1.00 75.44 182 PHE A O 1
ATOM 1420 N N . ASP A 1 183 ? 15.422 -10.719 -3.363 1.00 69.94 183 ASP A N 1
ATOM 1421 C CA . ASP A 1 183 ? 14.470 -11.791 -3.080 1.00 69.94 183 ASP A CA 1
ATOM 1422 C C . ASP A 1 183 ? 14.678 -12.378 -1.679 1.00 69.94 183 ASP A C 1
ATOM 1424 O O . ASP A 1 183 ? 13.743 -12.479 -0.882 1.00 69.94 183 ASP A O 1
ATOM 1428 N N . PHE A 1 184 ? 15.936 -12.662 -1.327 1.00 81.06 184 PHE A N 1
ATOM 1429 C CA . PHE A 1 184 ? 16.308 -13.087 0.018 1.00 81.06 184 PHE A CA 1
ATOM 1430 C C . PHE A 1 184 ? 15.957 -12.021 1.064 1.00 81.06 184 PHE A C 1
ATOM 1432 O O . PHE A 1 184 ? 15.331 -12.337 2.074 1.00 81.06 184 PHE A O 1
ATOM 1439 N N . ALA A 1 185 ? 16.297 -10.750 0.821 1.00 79.62 185 ALA A N 1
ATOM 1440 C CA . ALA A 1 185 ? 15.996 -9.658 1.746 1.00 79.62 185 ALA A CA 1
ATOM 1441 C C . ALA A 1 185 ? 14.484 -9.457 1.955 1.00 79.62 185 ALA A C 1
ATOM 1443 O O . ALA A 1 185 ? 14.044 -9.292 3.092 1.00 79.62 185 ALA A O 1
ATOM 1444 N N . LEU A 1 186 ? 13.680 -9.514 0.889 1.00 78.88 186 LEU A N 1
ATOM 1445 C CA . LEU A 1 186 ? 12.218 -9.419 0.962 1.00 78.88 186 LEU A CA 1
ATOM 1446 C C . LEU A 1 186 ? 11.605 -10.636 1.657 1.00 78.88 186 LEU A C 1
ATOM 1448 O O . LEU A 1 186 ? 10.677 -10.480 2.446 1.00 78.88 186 LEU A O 1
ATOM 1452 N N . SER A 1 187 ? 12.146 -11.831 1.414 1.00 80.31 187 SER A N 1
ATOM 1453 C CA . SER A 1 187 ? 11.721 -13.059 2.088 1.00 80.31 187 SER A CA 1
ATOM 1454 C C . SER A 1 187 ? 12.012 -13.006 3.585 1.00 80.31 187 SER A C 1
ATOM 1456 O O . SER A 1 187 ? 11.150 -13.364 4.384 1.00 80.31 187 SER A O 1
ATOM 1458 N N . VAL A 1 188 ? 13.184 -12.503 3.985 1.00 80.75 188 VAL A N 1
ATOM 1459 C CA . VAL A 1 188 ? 13.512 -12.246 5.395 1.00 80.75 188 VAL A CA 1
ATOM 1460 C C . VAL A 1 188 ? 12.572 -11.194 5.973 1.00 80.75 188 VAL A C 1
ATOM 1462 O O . VAL A 1 188 ? 11.998 -11.425 7.028 1.00 80.75 188 VAL A O 1
ATOM 1465 N N . TYR A 1 189 ? 12.354 -10.079 5.275 1.00 79.50 189 TYR A N 1
ATOM 1466 C CA . TYR A 1 189 ? 11.451 -9.019 5.724 1.00 79.50 189 TYR A CA 1
ATOM 1467 C C . TYR A 1 189 ? 10.007 -9.509 5.916 1.00 79.50 189 TYR A C 1
ATOM 1469 O O . TYR A 1 189 ? 9.363 -9.135 6.889 1.00 79.50 189 TYR A O 1
ATOM 1477 N N . LEU A 1 190 ? 9.516 -10.392 5.039 1.00 79.06 190 LEU A N 1
ATOM 1478 C CA . LEU A 1 190 ? 8.221 -11.061 5.191 1.00 79.06 190 LEU A CA 1
ATOM 1479 C C . LEU A 1 190 ? 8.223 -12.075 6.343 1.00 79.06 190 LEU A C 1
ATOM 1481 O O . LEU A 1 190 ? 7.204 -12.267 7.002 1.00 79.06 190 LEU A O 1
ATOM 1485 N N . SER A 1 191 ? 9.359 -12.743 6.553 1.00 79.44 191 SER A N 1
ATOM 1486 C CA . SER A 1 191 ? 9.521 -13.772 7.577 1.00 79.44 191 SER A CA 1
ATOM 1487 C C . SER A 1 191 ? 9.725 -13.207 8.966 1.00 79.44 191 SER A C 1
ATOM 1489 O O . SER A 1 191 ? 9.577 -13.993 9.888 1.00 79.44 191 SER A O 1
ATOM 1491 N N . LEU A 1 192 ? 10.078 -11.924 9.120 1.00 71.31 192 LEU A N 1
ATOM 1492 C CA . LEU A 1 192 ? 10.175 -11.237 10.406 1.00 71.31 192 LEU A CA 1
ATOM 1493 C C . LEU A 1 192 ? 8.765 -11.098 10.989 1.00 71.31 192 LEU A C 1
ATOM 1495 O O . LEU A 1 192 ? 8.025 -10.191 10.598 1.00 71.31 192 LEU A O 1
ATOM 1499 N N . PRO A 1 193 ? 8.353 -11.982 11.914 1.00 58.94 193 PRO A N 1
ATOM 1500 C CA . PRO A 1 193 ? 7.119 -11.800 12.638 1.00 58.94 193 PRO A CA 1
ATOM 1501 C C . PRO A 1 193 ? 7.429 -10.791 13.746 1.00 58.94 193 PRO A C 1
ATOM 1503 O O . PRO A 1 193 ? 8.541 -10.753 14.273 1.00 58.94 193 PRO A O 1
ATOM 1506 N N . ASP A 1 194 ? 6.444 -9.981 14.103 1.00 59.41 194 ASP A N 1
ATOM 1507 C CA . ASP A 1 194 ? 6.472 -9.101 15.271 1.00 59.41 194 ASP A CA 1
ATOM 1508 C C . ASP A 1 194 ? 6.789 -9.949 16.525 1.00 59.41 194 ASP A C 1
ATOM 1510 O O . ASP A 1 194 ? 5.915 -10.612 17.089 1.00 59.41 194 ASP A O 1
ATOM 1514 N N . SER A 1 195 ? 8.068 -10.059 16.895 1.00 47.72 195 SER A N 1
ATOM 1515 C CA . SER A 1 195 ? 8.565 -11.061 17.844 1.00 47.72 195 SER A CA 1
ATOM 1516 C C . SER A 1 195 ? 8.454 -10.620 19.305 1.00 47.72 195 SER A C 1
ATOM 1518 O O . SER A 1 195 ? 9.292 -11.018 20.104 1.00 47.72 195 SER A O 1
ATOM 1520 N N . ASP A 1 196 ? 7.439 -9.824 19.663 1.00 50.22 196 ASP A N 1
ATOM 1521 C CA . ASP A 1 196 ? 7.348 -9.194 20.993 1.00 50.22 196 ASP A CA 1
ATOM 1522 C C . ASP A 1 196 ? 5.979 -9.312 21.694 1.00 50.22 196 ASP A C 1
ATOM 1524 O O . ASP A 1 196 ? 5.637 -8.519 22.571 1.00 50.22 196 ASP A O 1
ATOM 1528 N N . HIS A 1 197 ? 5.182 -10.343 21.386 1.00 52.84 197 HIS A N 1
ATOM 1529 C CA . HIS A 1 197 ? 3.919 -10.598 22.107 1.00 52.84 197 HIS A CA 1
ATOM 1530 C C . HIS A 1 197 ? 3.781 -11.983 22.759 1.00 52.84 197 HIS A C 1
ATOM 1532 O O . HIS A 1 197 ? 2.671 -12.406 23.076 1.00 52.84 197 HIS A O 1
ATOM 1538 N N . THR A 1 198 ? 4.885 -12.684 23.039 1.00 48.12 198 THR A N 1
ATOM 1539 C CA . THR A 1 198 ? 4.842 -13.967 23.778 1.00 48.12 198 THR A CA 1
ATOM 1540 C C . THR A 1 198 ? 5.810 -14.066 24.956 1.00 48.12 198 THR A C 1
ATOM 1542 O O . THR A 1 198 ? 6.309 -15.152 25.239 1.00 48.12 198 THR A O 1
ATOM 1545 N N . GLN A 1 199 ? 6.055 -12.971 25.676 1.00 41.84 199 GLN A N 1
ATOM 1546 C CA . GLN A 1 199 ? 6.622 -13.016 27.029 1.00 41.84 199 GLN A CA 1
ATOM 1547 C C . GLN A 1 199 ? 5.947 -11.937 27.876 1.00 41.84 199 GLN A C 1
ATOM 1549 O O . GLN A 1 199 ? 6.323 -10.780 27.787 1.00 41.84 199 GLN A O 1
ATOM 1554 N N . ASP A 1 200 ? 4.858 -12.320 28.551 1.00 44.19 200 ASP A N 1
ATOM 1555 C CA . ASP A 1 200 ? 4.375 -11.805 29.847 1.00 44.19 200 ASP A CA 1
ATOM 1556 C C . ASP A 1 200 ? 2.886 -12.163 30.013 1.00 44.19 200 ASP A C 1
ATOM 1558 O O . ASP A 1 200 ? 1.982 -11.337 29.858 1.00 44.19 200 ASP A O 1
ATOM 1562 N N . ALA A 1 201 ? 2.632 -13.442 30.302 1.00 39.41 201 ALA A N 1
ATOM 1563 C CA . ALA A 1 201 ? 1.407 -13.938 30.928 1.00 39.41 201 ALA A CA 1
ATOM 1564 C C . ALA A 1 201 ? 1.730 -15.184 31.759 1.00 39.41 201 ALA A C 1
ATOM 1566 O O . ALA A 1 201 ? 2.443 -16.067 31.228 1.00 39.41 201 ALA A O 1
#

Secondary structure (DSSP, 8-state):
----PPPPP--PPPPHHHHHHHHHHHHHHHHHHHHHHHHHHHHHHHHHHHHHHHHHHSS-S--HHHHHHHHHHHHHHHHHHHHHHHHHH-GGGGGGHHHHHHHHHHHHHHHHHHHHHHHHHTSTTS-HHHHHHHHHHHHHHHHHHHHHTTTSHHHHHHHHHHHHHHHHHHHHTS--TTHHHHHHHHHHHHH-----SSS--

pLDDT: mean 82.98, std 12.79, range [39.41, 97.56]